Protein AF-A0A915LKT4-F1 (afdb_monomer)

Secondary structure (DSSP, 8-state):
--------S-------S---TTTTTTT--TTTTT------S-GGGHHHHHHTTSS---SEEE----BTTBSTT-HHHHHHTTGGG--TTPEEES-EEEEEEEEE--HHHHHHHHHHGGGT-TT--EE---S------------SSSPPPP-B-SSEEEEEEEEEEEEEETTEEEE--GGGPPTT--S-PPEEEEEEEEEE-SS-B-EEEEEEEEE-SSEEEEEEEEEEEETTEEEEPPPBSGGGSS--EE--

pLDDT: mean 73.51, std 22.62, range [22.11, 95.62]

Solvent-accessible surface area (backbone atoms only — not comparable to full-atom values): 15348 Å² total; per-residue (Å²): 135,93,77,90,75,93,75,83,81,84,86,82,87,81,86,61,71,83,85,55,87,65,57,72,80,64,73,70,68,84,84,56,81,84,77,67,86,86,74,91,66,62,62,53,53,46,56,59,37,44,75,71,62,77,44,74,71,46,64,61,50,76,61,68,44,67,38,36,43,32,58,77,54,46,35,66,66,49,52,58,38,40,55,87,44,52,47,98,79,39,43,50,30,54,62,48,71,49,56,42,63,32,73,38,61,47,72,67,59,51,49,55,49,52,62,48,32,85,72,74,53,66,45,41,76,41,72,46,82,86,73,89,76,86,76,77,83,69,88,59,91,60,67,101,67,80,42,67,41,85,54,40,94,47,51,43,39,34,31,29,41,20,16,23,36,34,33,37,55,90,89,42,68,48,29,62,36,85,95,62,46,41,85,91,63,80,90,59,48,45,21,31,48,60,46,97,59,76,45,79,32,88,56,86,33,57,37,33,48,43,61,43,83,47,70,66,96,55,35,36,28,55,32,37,35,41,35,34,64,56,98,91,39,84,44,72,53,73,76,35,20,64,95,26,76,59,34,62,47,69,75,119

Organism: Meloidogyne javanica (NCBI:txid6303)

Sequence (252 aa):
MFIHRHLGPFLFFVYFVLWLSDLRESGYTGGWKNSVSIIQSDMRSLTLFLESKEIENPDIIISELLGSFGDNELCPECLDGVNNILKENTICIPSSYRNFLTPIQSLRLYQNIRDLKNNNNCNRVHEMQLGFILIDPVASQSKLADTSIDSNPFPLLMGFAAHFEVVLYKNIILSTHPERHTENLFSWFPGLFPLRKLFYCPNECNIVFNIKRKFDKEKVWYEWFIEYEENGELIKSELQNENGESQSMNLS

Nearest PDB structures (foldseek):
  3ua4-assembly1_B  TM=8.683E-01  e=5.646E-17  Caenorhabditis elegans
  3ua3-assembly1_B  TM=8.550E-01  e=3.234E-17  Caenorhabditis elegans
  8g1u-assembly1_I  TM=8.031E-01  e=3.551E-16  Homo sapiens
  7uyf-assembly1_A  TM=7.901E-01  e=4.437E-16  Homo sapiens
  7m05-assembly1_A  TM=7.849E-01  e=1.889E-15  Homo sapiens

Foldseek 3Di:
DDDDDDDDDDDDDDDDPPPDPPPVVPVCPDPCVPVDDRDPDQLLCCVVCVVVVVDAQAQEDEDDQQALQGCQRPPVVSVVSCPVSHDPNRHYFQPDKAKFKFWFDDPVVLVVLVVCCVVPANQDWDFDPDDDGDGDGPDDDDHPDFFFDFWDPDQKTFWIWMWMKTRGDDPDIATPDPVDHDPPPPSHGTITGTDPDIDGDRDTWRKTKGKDWDDDPFWIDIKIWIWIDDPNDTDIDDIGCVVVPNHIGTPD

InterPro domains:
  IPR025799 Protein arginine N-methyltransferase [PTHR10738] (30-121)
  IPR029063 S-adenosyl-L-methionine-dependent methyltransferase superfamily [G3DSA:3.40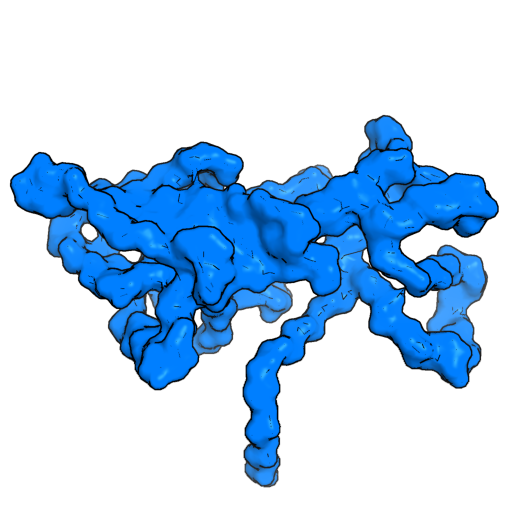.50.150] (17-95)
  IPR029063 S-adenosyl-L-methionine-dependent methyltransferase superfamily [SSF53335] (31-233)
  IPR035075 PRMT5 arginine-N-methyltransferase [PF05185] (29-93)
  IPR035248 PRMT5, oligomerisation domain [PF17286] (155-249)

Radius of gyration: 21.18 Å; Cα contacts (8 Å, |Δi|>4): 407; chains: 1; bounding box: 58×48×51 Å

Structure (mmCIF, N/CA/C/O backbone):
data_AF-A0A915LKT4-F1
#
_entry.id   AF-A0A915LKT4-F1
#
loop_
_atom_site.group_PDB
_atom_site.id
_atom_site.type_symbol
_atom_site.label_atom_id
_atom_site.label_alt_id
_atom_site.label_comp_id
_atom_site.label_asym_id
_atom_site.label_entity_id
_atom_site.label_seq_id
_atom_site.pdbx_PDB_ins_code
_atom_site.Cartn_x
_atom_site.Cartn_y
_atom_site.Cartn_z
_atom_site.occupancy
_atom_site.B_iso_or_equiv
_atom_site.auth_seq_id
_atom_site.auth_comp_id
_atom_site.auth_asym_id
_atom_site.auth_atom_id
_atom_site.pdbx_PDB_model_num
ATOM 1 N N . MET A 1 1 ? 10.916 -35.135 12.784 1.00 27.08 1 MET A N 1
ATOM 2 C CA . MET A 1 1 ? 12.197 -34.617 13.307 1.00 27.08 1 MET A CA 1
ATOM 3 C C . MET A 1 1 ? 12.011 -33.127 13.525 1.00 27.08 1 MET A C 1
ATOM 5 O O . MET A 1 1 ? 11.882 -32.394 12.557 1.00 27.08 1 MET A O 1
ATOM 9 N N . PHE A 1 2 ? 11.833 -32.720 14.782 1.00 22.11 2 PHE A N 1
ATOM 10 C CA . PHE A 1 2 ? 11.670 -31.318 15.164 1.00 22.11 2 PHE A CA 1
ATOM 11 C C . PHE A 1 2 ? 13.005 -30.594 14.986 1.00 22.11 2 PHE A C 1
ATOM 13 O O . PHE A 1 2 ? 14.010 -31.033 15.539 1.00 22.11 2 PHE A O 1
ATOM 20 N N . ILE A 1 3 ? 13.008 -29.483 14.253 1.00 24.03 3 ILE A N 1
ATOM 21 C CA . ILE A 1 3 ? 14.069 -28.480 14.337 1.00 24.03 3 ILE A CA 1
ATOM 22 C C . ILE A 1 3 ? 13.388 -27.151 14.645 1.00 24.03 3 ILE A C 1
ATOM 24 O O . ILE A 1 3 ? 12.799 -26.510 13.781 1.00 24.03 3 ILE A O 1
ATOM 28 N N . HIS A 1 4 ? 13.465 -26.772 15.919 1.00 23.84 4 HIS A N 1
ATOM 29 C CA . HIS A 1 4 ? 13.322 -25.397 16.371 1.00 23.84 4 HIS A CA 1
ATOM 30 C C . HIS A 1 4 ? 14.442 -24.563 15.733 1.00 23.84 4 HIS A C 1
ATOM 32 O O . HIS A 1 4 ? 15.620 -24.855 15.944 1.00 23.84 4 HIS A O 1
ATOM 38 N N . ARG A 1 5 ? 14.100 -23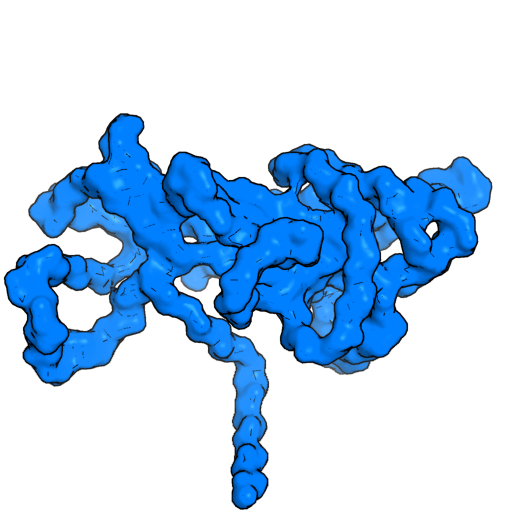.489 15.017 1.00 25.56 5 ARG A N 1
ATOM 39 C CA . ARG A 1 5 ? 14.999 -22.342 14.845 1.00 25.56 5 ARG A CA 1
ATOM 40 C C . ARG A 1 5 ? 14.249 -21.061 15.174 1.00 25.56 5 ARG A C 1
ATOM 42 O O . ARG A 1 5 ? 13.327 -20.662 14.476 1.00 25.56 5 ARG A O 1
ATOM 49 N N . HIS A 1 6 ? 14.667 -20.461 16.284 1.00 29.19 6 HIS A N 1
ATOM 50 C CA . HIS A 1 6 ? 14.439 -19.064 16.621 1.00 29.19 6 HIS A CA 1
ATOM 51 C C . HIS A 1 6 ? 14.998 -18.169 15.513 1.00 29.19 6 HIS A C 1
ATOM 53 O O . HIS A 1 6 ? 16.212 -18.148 15.335 1.00 29.19 6 HIS A O 1
ATOM 59 N N . LEU A 1 7 ? 14.144 -17.397 14.842 1.00 28.50 7 LEU A N 1
ATOM 60 C CA . LEU A 1 7 ? 14.526 -16.177 14.132 1.00 28.50 7 LEU A CA 1
ATOM 61 C C . LEU A 1 7 ? 13.383 -15.161 14.277 1.00 28.50 7 LEU A C 1
ATOM 63 O O . LEU A 1 7 ? 12.277 -15.383 13.793 1.00 28.50 7 LEU A O 1
ATOM 67 N N . GLY A 1 8 ? 13.647 -14.076 15.009 1.00 26.97 8 GLY A N 1
ATOM 68 C CA . GLY A 1 8 ? 12.927 -12.811 14.841 1.00 26.97 8 GLY A CA 1
ATOM 69 C C . GLY A 1 8 ? 13.516 -12.021 13.663 1.00 26.97 8 GLY A C 1
ATOM 70 O O . GLY A 1 8 ? 14.407 -12.516 12.977 1.00 26.97 8 GLY A O 1
ATOM 71 N N . PRO A 1 9 ? 13.076 -10.775 13.466 1.00 32.94 9 PRO A N 1
ATOM 72 C CA . PRO A 1 9 ? 11.826 -10.437 12.812 1.00 32.94 9 PRO A CA 1
ATOM 73 C C . PRO A 1 9 ? 12.070 -10.099 11.326 1.00 32.94 9 PRO A C 1
ATOM 75 O O . PRO A 1 9 ? 13.018 -9.400 10.993 1.00 32.94 9 PRO A O 1
ATOM 78 N N . PHE A 1 10 ? 11.179 -10.593 10.464 1.00 28.58 10 PHE A N 1
ATOM 79 C CA . PHE A 1 10 ? 10.902 -10.103 9.104 1.00 28.58 10 PHE A CA 1
ATOM 80 C C . PHE A 1 10 ? 12.090 -10.006 8.124 1.00 28.58 10 PHE A C 1
ATOM 82 O O . PHE A 1 10 ? 12.560 -8.921 7.799 1.00 28.58 10 PHE A O 1
ATOM 89 N N . LEU A 1 11 ? 12.493 -11.149 7.554 1.00 24.52 11 LEU A N 1
ATOM 90 C CA . LEU A 1 11 ? 12.906 -11.174 6.146 1.00 24.52 11 LEU A CA 1
ATOM 91 C C . LEU A 1 11 ? 11.646 -11.409 5.308 1.00 24.52 11 LEU A C 1
ATOM 93 O O . LEU A 1 11 ? 11.153 -12.535 5.244 1.00 24.52 11 LEU A O 1
ATOM 97 N N . PHE A 1 12 ? 11.126 -10.354 4.689 1.00 27.44 12 PHE A N 1
ATOM 98 C CA . PHE A 1 12 ? 10.241 -10.496 3.540 1.00 27.44 12 PHE A CA 1
ATOM 99 C C . PHE A 1 12 ? 11.126 -10.619 2.303 1.00 27.44 12 PHE A C 1
ATOM 101 O O . PHE A 1 12 ? 11.875 -9.708 1.964 1.00 27.44 12 PHE A O 1
ATOM 108 N N . PHE A 1 13 ? 11.108 -11.800 1.689 1.00 23.00 13 PHE A N 1
ATOM 109 C CA . PHE A 1 13 ? 11.678 -12.017 0.368 1.00 23.00 13 PHE A CA 1
ATOM 110 C C . PHE A 1 13 ? 10.581 -11.769 -0.657 1.00 23.00 13 PHE A C 1
ATOM 112 O O . PHE A 1 13 ? 9.643 -12.562 -0.733 1.00 23.00 13 PHE A O 1
ATOM 119 N N . VAL A 1 14 ? 10.743 -10.731 -1.471 1.00 26.69 14 VAL A N 1
ATOM 120 C CA . VAL A 1 14 ? 10.026 -10.576 -2.735 1.00 26.69 14 VAL A CA 1
ATOM 121 C C . VAL A 1 14 ? 11.045 -10.108 -3.789 1.00 26.69 14 VAL A C 1
ATOM 123 O O . VAL A 1 14 ? 11.712 -9.091 -3.625 1.00 26.69 14 VAL A O 1
ATOM 126 N N . TYR A 1 15 ? 11.258 -10.937 -4.816 1.00 25.14 15 TYR A N 1
ATOM 127 C CA . TYR A 1 15 ? 12.093 -10.681 -6.004 1.00 25.14 15 TYR A CA 1
ATOM 128 C C . TYR A 1 15 ? 11.134 -10.198 -7.116 1.00 25.14 15 TYR A C 1
ATOM 130 O O . TYR A 1 15 ? 10.109 -10.841 -7.308 1.00 25.14 15 TYR A O 1
ATOM 138 N N . PHE A 1 16 ? 11.348 -9.100 -7.856 1.00 28.11 16 PHE A N 1
ATOM 139 C CA . PHE A 1 16 ? 12.352 -8.927 -8.918 1.00 28.11 16 PHE A CA 1
ATOM 140 C C . PHE A 1 16 ? 12.697 -7.431 -9.146 1.00 28.11 16 PHE A C 1
ATOM 142 O O . PHE A 1 16 ? 12.188 -6.769 -10.045 1.00 28.11 16 PHE A O 1
ATOM 149 N N . VAL A 1 17 ? 13.682 -6.932 -8.408 1.00 30.08 17 VAL A N 1
ATOM 150 C CA . VAL A 1 17 ? 14.814 -6.189 -8.982 1.00 30.08 17 VAL A CA 1
ATOM 151 C C . VAL A 1 17 ? 16.008 -7.052 -8.600 1.00 30.08 17 VAL A C 1
ATOM 153 O O . VAL A 1 17 ? 16.114 -7.435 -7.438 1.00 30.08 17 VAL A O 1
ATOM 156 N N . LEU A 1 18 ? 16.841 -7.483 -9.551 1.00 31.98 18 LEU A N 1
ATOM 157 C CA . LEU A 1 18 ? 17.977 -8.364 -9.252 1.00 31.98 18 LEU A CA 1
ATOM 158 C C . LEU A 1 18 ? 19.000 -7.623 -8.373 1.00 31.98 18 LEU A C 1
ATOM 160 O O . LEU A 1 18 ? 20.007 -7.118 -8.858 1.00 31.98 18 LEU A O 1
ATOM 164 N N . TRP A 1 19 ? 18.766 -7.596 -7.063 1.00 30.05 19 TRP A N 1
ATOM 165 C CA . TRP A 1 19 ? 19.796 -7.412 -6.059 1.00 30.05 19 TRP A CA 1
ATOM 166 C C . TRP A 1 19 ? 20.433 -8.782 -5.836 1.00 30.05 19 TRP A C 1
ATOM 168 O O . TRP A 1 19 ? 20.032 -9.567 -4.982 1.00 30.05 19 TRP A O 1
ATOM 178 N N . LEU A 1 20 ? 21.376 -9.122 -6.711 1.00 35.12 20 LEU A N 1
ATOM 179 C CA . LEU A 1 20 ? 22.228 -10.295 -6.567 1.00 35.12 20 LEU A CA 1
ATOM 180 C C . LEU A 1 20 ? 23.674 -9.817 -6.597 1.00 35.12 20 LEU A C 1
ATOM 182 O O . LEU A 1 20 ? 24.283 -9.711 -7.660 1.00 35.12 20 LEU A O 1
ATOM 186 N N . SER A 1 21 ? 24.229 -9.566 -5.412 1.00 38.53 21 SER A N 1
ATOM 187 C CA . SER A 1 21 ? 25.680 -9.491 -5.206 1.00 38.53 21 SER A CA 1
ATOM 188 C C . SER A 1 21 ? 26.396 -10.775 -5.661 1.00 38.53 21 SER A C 1
ATOM 190 O O . SER A 1 21 ? 27.570 -10.726 -6.009 1.00 38.53 21 SER A O 1
ATOM 192 N N . ASP A 1 22 ? 25.673 -11.897 -5.764 1.00 36.97 22 ASP A N 1
ATOM 193 C CA . ASP A 1 22 ? 26.255 -13.234 -5.946 1.00 36.97 22 ASP A CA 1
ATOM 194 C C . ASP A 1 22 ? 26.255 -13.754 -7.401 1.00 36.97 22 ASP A C 1
ATOM 196 O O . ASP A 1 22 ? 26.824 -14.810 -7.691 1.00 36.97 22 ASP A O 1
ATOM 200 N N . LEU A 1 23 ? 25.660 -13.037 -8.366 1.00 43.16 23 LEU A N 1
ATOM 201 C CA . LEU A 1 23 ? 25.658 -13.494 -9.769 1.00 43.16 23 LEU A CA 1
ATOM 202 C C . LEU A 1 23 ? 26.941 -13.160 -10.537 1.00 43.16 23 LEU A C 1
ATOM 204 O O . LEU A 1 23 ? 27.244 -13.832 -11.524 1.00 43.16 23 LEU A O 1
ATOM 208 N N . ARG A 1 24 ? 27.725 -12.162 -10.103 1.00 45.06 24 ARG A N 1
ATOM 209 C CA . ARG A 1 24 ? 29.021 -11.879 -10.747 1.00 45.06 24 ARG A CA 1
ATOM 210 C C . ARG A 1 24 ? 30.114 -12.860 -10.331 1.00 45.06 24 ARG A C 1
ATOM 212 O O . ARG A 1 24 ? 30.964 -13.166 -11.162 1.00 45.06 24 ARG A O 1
ATOM 219 N N . GLU A 1 25 ? 30.078 -13.397 -9.110 1.00 42.84 25 GLU A N 1
ATOM 220 C CA . GLU A 1 25 ? 31.130 -14.312 -8.631 1.00 42.84 25 GLU A CA 1
ATOM 221 C C . GLU A 1 25 ? 31.034 -15.731 -9.212 1.00 42.84 25 GLU A C 1
ATOM 223 O O . GLU A 1 25 ? 32.028 -16.452 -9.236 1.00 42.84 25 GLU A O 1
ATOM 228 N N . SER A 1 26 ? 29.879 -16.136 -9.748 1.00 43.78 26 SER A N 1
ATOM 229 C CA . SER A 1 26 ? 29.675 -17.506 -10.242 1.00 43.78 26 SER A CA 1
ATOM 230 C C . SER A 1 26 ? 29.901 -17.701 -11.747 1.00 43.78 26 SER A C 1
ATOM 232 O O . SER A 1 26 ? 29.808 -18.831 -12.226 1.00 43.78 26 SER A O 1
ATOM 234 N N . GLY A 1 27 ? 30.186 -16.643 -12.522 1.00 48.62 27 GLY A N 1
ATOM 235 C CA . GLY A 1 27 ? 30.370 -16.752 -13.982 1.00 48.62 27 GLY A CA 1
ATOM 236 C C . GLY A 1 27 ? 29.166 -17.370 -14.713 1.00 48.62 27 GLY A C 1
ATOM 237 O O . GLY A 1 27 ? 29.300 -17.890 -15.825 1.00 48.62 27 GLY A O 1
ATOM 238 N N . TYR A 1 28 ? 27.989 -17.359 -14.080 1.00 46.84 28 TYR A N 1
ATOM 239 C CA . TYR A 1 28 ? 26.821 -18.109 -14.518 1.00 46.84 28 TYR A CA 1
ATOM 240 C C . TYR A 1 28 ? 26.129 -17.382 -15.679 1.00 46.84 28 TYR A C 1
ATOM 242 O O . TYR A 1 28 ? 25.235 -16.565 -15.501 1.00 46.84 28 TYR A O 1
ATOM 250 N N . THR A 1 29 ? 26.529 -17.705 -16.908 1.00 51.50 29 THR A N 1
ATOM 251 C CA . THR A 1 29 ? 25.866 -17.276 -18.159 1.00 51.50 29 THR A CA 1
ATOM 252 C C . THR A 1 29 ? 24.697 -18.195 -18.545 1.00 51.50 29 THR A C 1
ATOM 254 O O . THR A 1 29 ? 24.310 -18.274 -19.713 1.00 51.50 29 THR A O 1
ATOM 257 N N . GLY A 1 30 ? 24.146 -18.929 -17.572 1.00 50.09 30 GLY A N 1
ATOM 258 C CA . GLY A 1 30 ? 23.196 -20.023 -17.765 1.00 50.09 30 GLY A CA 1
ATOM 259 C C . GLY A 1 30 ? 21.880 -19.596 -18.418 1.00 50.09 30 GLY A C 1
ATOM 260 O O . GLY A 1 30 ? 20.892 -19.368 -17.734 1.00 50.09 30 GLY A O 1
ATOM 261 N N . GLY A 1 31 ? 21.863 -19.519 -19.752 1.00 61.97 31 GLY A N 1
ATOM 262 C CA . GLY A 1 31 ? 20.666 -19.497 -20.601 1.00 61.97 31 GLY A CA 1
ATOM 263 C C . GLY A 1 31 ? 20.335 -18.173 -21.299 1.00 61.97 31 GLY A C 1
ATOM 264 O O . GLY A 1 31 ? 19.604 -18.194 -22.284 1.00 61.97 31 GLY A O 1
ATOM 265 N N . TRP A 1 32 ? 20.890 -17.040 -20.859 1.00 74.69 32 TRP A N 1
ATOM 266 C CA . TRP A 1 32 ? 20.359 -15.710 -21.215 1.00 74.69 32 TRP A CA 1
ATOM 267 C C . TRP A 1 32 ? 21.086 -15.052 -22.402 1.00 74.69 32 TRP A C 1
ATOM 269 O O . TRP A 1 32 ? 20.723 -13.953 -22.806 1.00 74.69 32 TRP A O 1
ATOM 279 N N . LYS A 1 33 ? 22.097 -15.729 -22.976 1.00 75.00 33 LYS A N 1
ATOM 280 C CA . LYS A 1 33 ? 22.784 -15.419 -24.255 1.00 75.00 33 LYS A CA 1
ATOM 281 C C . LYS A 1 33 ? 23.025 -13.919 -24.529 1.00 75.00 33 LYS A C 1
ATOM 283 O O . LYS A 1 33 ? 22.782 -13.452 -25.638 1.00 75.00 33 LYS A O 1
ATOM 288 N N . ASN A 1 34 ? 23.500 -13.167 -23.532 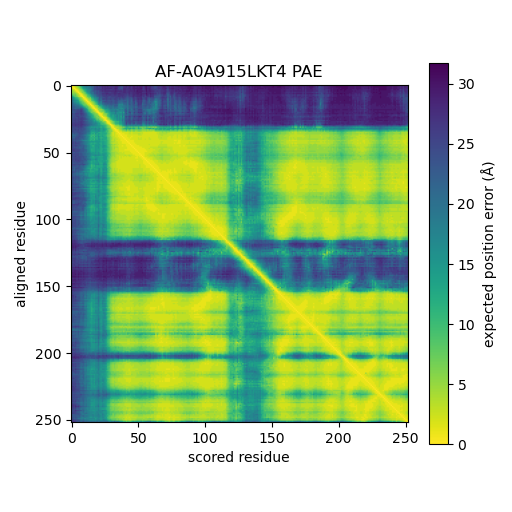1.00 76.00 34 ASN A N 1
ATOM 289 C CA . ASN A 1 34 ? 23.740 -11.713 -23.606 1.00 76.00 34 ASN A CA 1
ATOM 290 C C . ASN A 1 34 ? 22.510 -10.862 -23.989 1.00 76.00 34 ASN A C 1
ATOM 292 O O . ASN A 1 34 ? 22.657 -9.711 -24.379 1.00 76.00 34 ASN A O 1
ATOM 296 N N . SER A 1 35 ? 21.296 -11.405 -23.883 1.00 78.00 35 SER A N 1
ATOM 297 C CA . SER A 1 35 ? 20.044 -10.685 -24.154 1.00 78.00 35 SER A CA 1
ATOM 298 C C . SER A 1 35 ? 19.582 -9.824 -22.973 1.00 78.00 35 SER A C 1
ATOM 300 O O . SER A 1 35 ? 18.594 -9.109 -23.096 1.00 78.00 35 SER A O 1
ATOM 302 N N . VAL A 1 36 ? 20.277 -9.894 -21.832 1.00 84.75 36 VAL A N 1
ATOM 303 C CA . VAL A 1 36 ? 19.959 -9.142 -20.613 1.00 84.75 36 VAL A CA 1
ATOM 304 C C . VAL A 1 36 ? 21.214 -8.470 -20.074 1.00 84.75 36 VAL A C 1
ATOM 306 O O . VAL A 1 36 ? 22.237 -9.125 -19.872 1.00 84.75 36 VAL A O 1
ATOM 309 N N . SER A 1 37 ? 21.104 -7.166 -19.825 1.00 83.62 37 SER A N 1
ATOM 310 C CA . SER A 1 37 ? 22.094 -6.374 -19.097 1.00 83.62 37 SER A CA 1
ATOM 311 C C . SER A 1 37 ? 21.665 -6.246 -17.637 1.00 83.62 37 SER A C 1
ATOM 313 O O . SER A 1 37 ? 20.501 -5.964 -17.358 1.00 83.62 37 SER A O 1
ATOM 315 N N . ILE A 1 38 ? 22.594 -6.473 -16.709 1.00 86.06 38 ILE A N 1
ATOM 316 C CA . ILE A 1 38 ? 22.343 -6.359 -15.269 1.00 86.06 38 ILE A CA 1
ATOM 317 C C . ILE A 1 38 ? 22.992 -5.073 -14.770 1.00 86.06 38 ILE A C 1
ATOM 319 O O . ILE A 1 38 ? 24.214 -4.921 -14.843 1.00 86.06 38 ILE A O 1
ATOM 323 N N . ILE A 1 39 ? 22.169 -4.185 -14.216 1.00 86.50 39 ILE A N 1
ATOM 324 C CA . ILE A 1 39 ? 22.598 -2.921 -13.618 1.00 86.50 39 ILE A CA 1
ATOM 325 C C . ILE A 1 39 ? 22.404 -3.024 -12.113 1.00 86.50 39 ILE A C 1
ATOM 327 O O . ILE A 1 39 ? 21.282 -3.133 -11.627 1.00 86.50 39 ILE A O 1
ATOM 331 N N . GLN A 1 40 ? 23.511 -2.995 -11.376 1.00 89.75 40 GLN A N 1
ATOM 332 C CA . GLN A 1 40 ? 23.487 -2.962 -9.920 1.00 89.75 40 GLN A CA 1
ATOM 333 C C . GLN A 1 40 ? 23.397 -1.505 -9.463 1.00 89.75 40 GLN A C 1
ATOM 335 O O . GLN A 1 40 ? 24.413 -0.834 -9.288 1.00 89.75 40 GLN A O 1
ATOM 340 N N . SER A 1 41 ? 22.176 -1.007 -9.306 1.00 89.12 41 SER A N 1
ATOM 341 C CA . SER A 1 41 ? 21.911 0.341 -8.812 1.00 89.12 41 SER A CA 1
ATOM 342 C C . SER A 1 41 ? 20.545 0.410 -8.142 1.00 89.12 41 SER A C 1
ATOM 344 O O . SER A 1 41 ? 19.687 -0.442 -8.373 1.00 89.12 41 SER A O 1
ATOM 346 N N . ASP A 1 42 ? 20.341 1.446 -7.337 1.00 90.94 42 ASP A N 1
ATOM 347 C CA . ASP A 1 42 ? 18.997 1.876 -6.976 1.00 90.94 42 ASP A CA 1
ATOM 348 C C . ASP A 1 42 ? 18.297 2.389 -8.241 1.00 90.94 42 ASP A C 1
ATOM 350 O O . ASP A 1 42 ? 18.867 3.206 -8.970 1.00 90.94 42 ASP A O 1
ATOM 354 N N . MET A 1 43 ? 17.067 1.941 -8.514 1.00 90.38 43 MET A N 1
ATOM 355 C CA . MET A 1 43 ? 16.370 2.359 -9.733 1.00 90.38 43 MET A CA 1
ATOM 356 C C . MET A 1 43 ? 16.185 3.879 -9.820 1.00 90.38 43 MET A C 1
ATOM 358 O O . MET A 1 43 ? 16.241 4.448 -10.906 1.00 90.38 43 MET A O 1
ATOM 362 N N . ARG A 1 44 ? 16.091 4.563 -8.676 1.00 88.81 44 ARG A N 1
ATOM 363 C CA . ARG A 1 44 ? 15.980 6.026 -8.583 1.00 88.81 44 ARG A CA 1
ATOM 364 C C . ARG A 1 44 ? 17.240 6.746 -9.077 1.00 88.81 44 ARG A C 1
ATOM 366 O O . ARG A 1 44 ? 17.205 7.938 -9.358 1.00 88.81 44 ARG A O 1
ATOM 373 N N . SER A 1 45 ? 18.351 6.023 -9.215 1.00 91.56 45 SER A N 1
ATOM 374 C CA . SER A 1 45 ? 19.618 6.522 -9.756 1.00 91.56 45 SER A CA 1
ATOM 375 C C . SER A 1 45 ? 19.821 6.186 -11.239 1.00 91.56 45 SER A C 1
ATOM 377 O O . SER A 1 45 ? 20.852 6.552 -11.803 1.00 91.56 45 SER A O 1
ATOM 379 N N . LEU A 1 46 ? 18.862 5.524 -11.907 1.00 89.69 46 LEU A N 1
ATOM 380 C CA . LEU A 1 46 ? 19.010 5.099 -13.309 1.00 89.69 46 LEU A CA 1
ATOM 381 C C . LEU A 1 46 ? 19.169 6.261 -14.291 1.00 89.69 46 LEU A C 1
ATOM 383 O O . LEU A 1 46 ? 19.764 6.079 -15.350 1.00 89.69 46 LEU A O 1
ATOM 387 N N . THR A 1 47 ? 18.725 7.465 -13.925 1.00 90.44 47 THR A N 1
ATOM 388 C CA . THR A 1 47 ? 18.968 8.679 -14.718 1.00 90.44 47 THR A CA 1
ATOM 389 C C . THR A 1 47 ? 20.462 8.874 -15.020 1.00 90.44 47 THR A C 1
ATOM 391 O O . THR A 1 47 ? 20.813 9.217 -16.145 1.00 90.44 47 THR A O 1
ATOM 394 N N . LEU A 1 48 ? 21.356 8.543 -14.077 1.00 92.06 48 LEU A N 1
ATOM 395 C CA . LEU A 1 48 ? 22.809 8.659 -14.269 1.00 92.06 48 LEU A CA 1
ATOM 396 C C . LEU A 1 48 ? 23.336 7.727 -15.372 1.00 92.06 48 LEU A C 1
ATOM 398 O O . LEU A 1 48 ? 24.243 8.095 -16.114 1.00 92.06 48 LEU A O 1
ATOM 402 N N . PHE A 1 49 ? 22.746 6.536 -15.504 1.00 90.81 49 PHE A N 1
ATOM 403 C CA . PHE A 1 49 ? 23.127 5.551 -16.520 1.00 90.81 49 PHE A CA 1
ATOM 404 C C . PHE A 1 49 ? 22.619 5.943 -17.911 1.00 90.81 49 PHE A C 1
ATOM 406 O O . PHE A 1 49 ? 23.230 5.600 -18.925 1.00 90.81 49 PHE A O 1
ATOM 413 N N . LEU A 1 50 ? 21.500 6.671 -17.977 1.00 89.12 50 LEU A N 1
ATOM 414 C CA . LEU A 1 50 ? 21.009 7.244 -19.228 1.00 89.12 50 LEU A CA 1
ATOM 415 C C . LEU A 1 50 ? 21.938 8.372 -19.698 1.00 89.12 50 LEU A C 1
ATOM 417 O O . LEU A 1 50 ? 22.323 8.416 -20.865 1.00 89.12 50 LEU A O 1
ATOM 421 N N . GLU A 1 51 ? 22.356 9.248 -18.781 1.00 93.12 51 GLU A N 1
ATOM 422 C CA . GLU A 1 51 ? 23.299 10.338 -19.063 1.00 93.12 51 GLU A CA 1
ATOM 423 C C . GLU A 1 51 ? 24.679 9.821 -19.498 1.00 93.12 51 GLU A C 1
ATOM 425 O O . GLU A 1 51 ? 25.276 10.364 -20.433 1.00 93.12 51 GLU A O 1
ATOM 430 N N . SER A 1 52 ? 25.169 8.739 -18.879 1.00 94.19 52 SER A N 1
ATOM 431 C CA . SER A 1 52 ? 26.424 8.078 -19.263 1.00 94.19 52 SER A CA 1
ATOM 432 C C . SER A 1 52 ? 26.318 7.230 -20.539 1.00 94.19 52 SER A C 1
ATOM 434 O O . SER A 1 52 ? 27.340 6.746 -21.029 1.00 94.19 52 SER A O 1
ATOM 436 N N . LYS A 1 53 ? 25.116 7.106 -21.124 1.00 91.56 53 LYS A N 1
ATOM 437 C CA . LYS A 1 53 ? 24.799 6.272 -22.300 1.00 91.56 53 LYS A CA 1
ATOM 438 C C . LYS A 1 53 ? 25.037 4.774 -22.088 1.00 91.56 53 LYS A C 1
ATOM 440 O O . LYS A 1 53 ? 25.304 4.045 -23.042 1.00 91.56 53 LYS A O 1
ATOM 445 N N . GLU A 1 54 ? 24.941 4.311 -20.847 1.00 88.38 54 GLU A N 1
ATOM 446 C CA . GLU A 1 54 ? 24.963 2.887 -20.501 1.00 88.38 54 GLU A CA 1
ATOM 447 C C . GLU A 1 54 ? 23.599 2.219 -20.711 1.00 88.38 54 GLU A C 1
ATOM 449 O O . GLU A 1 54 ? 23.533 1.006 -20.921 1.00 88.38 54 GLU A O 1
ATOM 454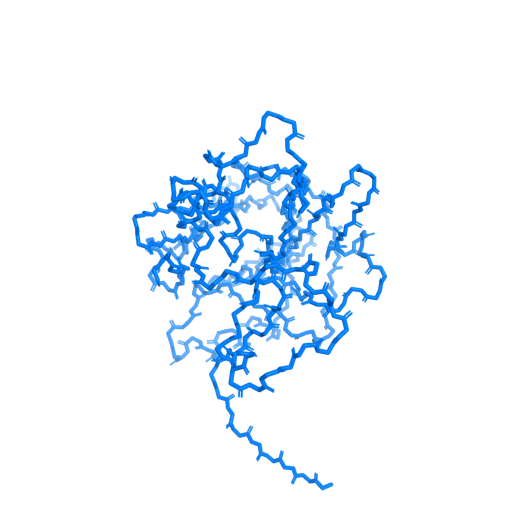 N N . ILE A 1 55 ? 22.520 3.008 -20.686 1.00 89.06 55 ILE A N 1
ATOM 455 C CA . ILE A 1 55 ? 21.163 2.576 -21.032 1.00 89.06 55 ILE A CA 1
ATOM 456 C C . ILE A 1 55 ? 20.520 3.506 -22.052 1.00 89.06 55 ILE A C 1
ATOM 458 O O . ILE A 1 55 ? 20.933 4.649 -22.237 1.00 89.06 55 ILE A O 1
ATOM 462 N N . GLU A 1 56 ? 19.457 3.008 -22.672 1.00 89.81 56 GLU A N 1
ATOM 463 C CA . GLU A 1 56 ? 18.533 3.794 -23.481 1.00 89.81 56 GLU A CA 1
ATOM 464 C C . GLU A 1 56 ? 17.203 3.964 -22.739 1.00 89.81 56 GLU A C 1
ATOM 466 O O . GLU A 1 56 ? 16.883 3.207 -21.817 1.00 89.81 56 GLU A O 1
ATOM 471 N N . ASN A 1 57 ? 16.402 4.947 -23.154 1.00 90.75 57 ASN A N 1
ATOM 472 C CA . ASN A 1 57 ? 15.052 5.113 -22.629 1.00 90.75 57 ASN A CA 1
ATOM 473 C C . ASN A 1 57 ? 14.216 3.834 -22.887 1.00 90.75 57 ASN A C 1
ATOM 475 O O . ASN A 1 57 ? 14.147 3.376 -24.037 1.00 90.75 57 ASN A O 1
ATOM 479 N N . PRO A 1 58 ? 13.541 3.273 -21.868 1.00 89.19 58 PRO A N 1
ATOM 480 C CA . PRO A 1 58 ? 12.805 2.022 -21.998 1.00 89.19 58 PRO A CA 1
ATOM 481 C C . PRO A 1 58 ? 11.485 2.203 -22.755 1.00 89.19 58 PRO A C 1
ATOM 483 O O . PRO A 1 58 ? 10.771 3.189 -22.575 1.00 89.19 58 PRO A O 1
ATOM 486 N N . ASP A 1 59 ? 11.112 1.206 -23.558 1.00 89.06 59 ASP A N 1
ATOM 487 C CA . ASP A 1 59 ? 9.762 1.112 -24.134 1.00 89.06 59 ASP A CA 1
ATOM 488 C C . ASP A 1 59 ? 8.754 0.519 -23.139 1.00 89.06 59 ASP A C 1
ATOM 490 O O . ASP A 1 59 ? 7.567 0.842 -23.176 1.00 89.06 59 ASP A O 1
ATOM 494 N N . ILE A 1 60 ? 9.225 -0.347 -22.237 1.00 90.12 60 ILE A N 1
ATOM 495 C CA . ILE A 1 60 ? 8.426 -0.988 -21.193 1.00 90.12 60 ILE A CA 1
ATOM 496 C C . ILE A 1 60 ? 9.239 -1.000 -19.899 1.00 90.12 60 ILE A C 1
ATOM 498 O O . ILE A 1 60 ? 10.409 -1.384 -19.916 1.00 90.12 60 ILE A O 1
ATOM 502 N N . ILE A 1 61 ? 8.609 -0.636 -18.785 1.00 88.00 61 ILE A N 1
ATOM 503 C CA . ILE A 1 61 ? 9.124 -0.895 -17.440 1.00 88.00 61 ILE A CA 1
ATOM 504 C C . ILE A 1 61 ? 8.223 -1.912 -16.747 1.00 88.00 61 ILE A C 1
ATOM 506 O O . ILE A 1 61 ? 6.996 -1.819 -16.812 1.00 88.00 61 ILE A O 1
ATOM 510 N N . ILE A 1 62 ? 8.842 -2.904 -16.112 1.00 90.88 62 ILE A N 1
ATOM 511 C CA . ILE A 1 62 ? 8.145 -3.935 -15.346 1.00 90.88 62 ILE A CA 1
ATOM 512 C C . ILE A 1 62 ? 8.694 -3.889 -13.927 1.00 90.88 62 ILE A C 1
ATOM 514 O O . ILE A 1 62 ? 9.906 -3.998 -13.737 1.00 90.88 62 ILE A O 1
ATOM 518 N N . SER A 1 63 ? 7.814 -3.725 -12.948 1.00 86.50 63 SER A N 1
ATOM 519 C CA . SER A 1 63 ? 8.153 -3.744 -11.533 1.00 86.50 63 SER A CA 1
ATOM 520 C C . SER A 1 63 ? 7.178 -4.614 -10.750 1.00 86.50 63 SER A C 1
ATOM 522 O O . SER A 1 63 ? 6.042 -4.861 -11.154 1.00 86.50 63 SER A O 1
ATOM 524 N N . GLU A 1 64 ? 7.652 -5.087 -9.609 1.00 89.69 64 GLU A N 1
ATOM 525 C CA . GLU A 1 64 ? 6.840 -5.726 -8.590 1.00 89.69 64 GLU A CA 1
ATOM 526 C C . GLU A 1 64 ? 7.392 -5.203 -7.261 1.00 89.69 64 GLU A C 1
ATOM 528 O O . GLU A 1 64 ? 8.473 -5.591 -6.829 1.00 89.69 64 GLU A O 1
ATOM 533 N N . LEU A 1 65 ? 6.736 -4.157 -6.759 1.00 86.12 65 LEU A N 1
ATOM 534 C CA . LEU A 1 65 ? 7.127 -3.371 -5.583 1.00 86.12 65 LEU A CA 1
ATOM 535 C C . LEU A 1 65 ? 5.906 -3.156 -4.672 1.00 86.12 65 LEU A C 1
ATOM 537 O O . LEU A 1 65 ? 5.845 -2.171 -3.935 1.00 86.12 65 LEU A O 1
ATOM 541 N N . LEU A 1 66 ? 4.861 -3.978 -4.841 1.00 86.06 66 LEU A N 1
ATOM 542 C CA . LEU A 1 66 ? 3.600 -3.799 -4.136 1.00 86.06 66 LEU A CA 1
ATOM 543 C C . LEU A 1 66 ? 3.588 -4.646 -2.870 1.00 86.06 66 LEU A C 1
ATOM 545 O O . LEU A 1 66 ? 3.812 -5.853 -2.909 1.00 86.06 66 LEU A O 1
ATOM 549 N N . GLY A 1 67 ? 3.234 -4.014 -1.756 1.00 86.06 67 GLY A N 1
ATOM 550 C CA . GLY A 1 67 ? 3.015 -4.715 -0.500 1.00 86.06 67 GLY A CA 1
ATOM 551 C C . GLY A 1 67 ? 1.565 -5.161 -0.314 1.00 86.06 67 GLY A C 1
ATOM 552 O O . GLY A 1 67 ? 0.689 -4.954 -1.154 1.00 86.06 67 GLY A O 1
ATOM 553 N N . SER A 1 68 ? 1.282 -5.716 0.862 1.00 85.31 68 SER A N 1
ATOM 554 C CA . SER A 1 68 ? -0.049 -6.185 1.281 1.00 85.31 68 SER A CA 1
ATOM 555 C C . SER A 1 68 ? -1.174 -5.127 1.236 1.00 85.31 68 SER A C 1
ATOM 557 O O . SER A 1 68 ? -2.355 -5.467 1.153 1.00 85.31 68 SER A O 1
ATOM 559 N N . PHE A 1 69 ? -0.827 -3.840 1.256 1.00 89.38 69 PHE A N 1
ATOM 560 C CA . PHE A 1 69 ? -1.716 -2.689 1.070 1.00 89.38 69 PHE A CA 1
ATOM 561 C C . PHE A 1 69 ? -1.363 -1.882 -0.194 1.00 89.38 69 PHE A C 1
ATOM 563 O O . PHE A 1 69 ? -1.657 -0.697 -0.270 1.00 89.38 69 PHE A O 1
ATOM 570 N N . GLY A 1 70 ? -0.721 -2.501 -1.186 1.00 86.12 70 GLY A N 1
ATOM 571 C CA . GLY A 1 70 ? -0.328 -1.868 -2.442 1.00 86.12 70 GLY A CA 1
ATOM 572 C C . GLY A 1 70 ? 0.934 -1.018 -2.301 1.00 86.12 70 GLY A C 1
ATOM 573 O O . GLY A 1 70 ? 2.020 -1.444 -2.664 1.00 86.12 70 GLY A O 1
ATOM 574 N N . ASP A 1 71 ? 0.825 0.189 -1.762 1.00 81.31 71 ASP A N 1
ATOM 575 C CA . ASP A 1 71 ? 1.896 1.199 -1.726 1.00 81.31 71 ASP A CA 1
ATOM 576 C C . ASP A 1 71 ? 2.722 1.215 -0.429 1.00 81.31 71 ASP A C 1
ATOM 578 O O . ASP A 1 71 ? 3.571 2.090 -0.232 1.00 81.31 71 ASP A O 1
ATOM 582 N N . ASN A 1 72 ? 2.500 0.244 0.461 1.00 85.25 72 ASN A N 1
ATOM 583 C CA . ASN A 1 72 ? 3.236 0.083 1.719 1.00 85.25 72 ASN A CA 1
ATOM 584 C C . ASN A 1 72 ? 4.657 -0.501 1.559 1.00 85.25 72 ASN A C 1
ATOM 586 O O . ASN A 1 72 ? 5.291 -0.814 2.563 1.00 85.25 72 ASN A O 1
ATOM 590 N N . GLU A 1 73 ? 5.142 -0.638 0.324 1.00 87.38 73 GLU A N 1
ATOM 591 C CA . GLU A 1 73 ? 6.527 -0.990 -0.030 1.00 87.38 73 GLU A CA 1
ATOM 592 C C . GLU A 1 73 ? 7.182 0.073 -0.932 1.00 87.38 73 GLU A C 1
ATOM 594 O O . GLU A 1 73 ? 8.138 -0.194 -1.650 1.00 87.38 73 GLU A O 1
ATOM 599 N N . LEU A 1 74 ? 6.686 1.317 -0.872 1.00 86.62 74 LEU A N 1
ATOM 600 C CA . LEU A 1 74 ? 7.288 2.484 -1.537 1.00 86.62 74 LEU A CA 1
ATOM 601 C C . LEU A 1 74 ? 7.286 2.435 -3.077 1.00 86.62 74 LEU A C 1
ATOM 603 O O . LEU A 1 74 ? 8.059 3.140 -3.726 1.00 86.62 74 LEU A O 1
ATOM 607 N N . CYS A 1 75 ? 6.382 1.649 -3.678 1.00 86.00 75 CYS A N 1
ATOM 608 C CA . CYS A 1 75 ? 6.191 1.602 -5.131 1.00 86.00 75 CYS A CA 1
ATOM 609 C C . CYS A 1 75 ? 6.101 2.999 -5.790 1.00 86.00 75 CYS A C 1
ATOM 611 O O . CYS A 1 75 ? 6.829 3.213 -6.764 1.00 86.00 75 CYS A O 1
ATOM 613 N N . PRO A 1 76 ? 5.300 3.970 -5.280 1.00 84.38 76 PRO A N 1
ATOM 614 C CA . PRO A 1 76 ? 5.294 5.332 -5.820 1.00 84.38 76 PRO A CA 1
ATOM 615 C C . PRO A 1 76 ? 6.675 5.975 -5.855 1.00 84.38 76 PRO A C 1
ATOM 617 O O . PRO A 1 76 ? 7.096 6.461 -6.894 1.00 84.38 76 PRO A O 1
ATOM 620 N N . GLU A 1 77 ? 7.400 5.953 -4.739 1.00 88.94 77 GLU A N 1
ATOM 621 C CA . GLU A 1 77 ? 8.671 6.658 -4.603 1.00 88.94 77 GLU A CA 1
ATOM 622 C C . GLU A 1 77 ? 9.775 6.033 -5.459 1.00 88.94 77 GLU A C 1
ATOM 624 O O . GLU A 1 77 ? 10.636 6.738 -5.990 1.00 88.94 77 GLU A O 1
ATOM 629 N N . CYS A 1 78 ? 9.746 4.711 -5.623 1.00 85.50 78 CYS A N 1
ATOM 630 C CA . CYS A 1 78 ? 10.641 4.002 -6.526 1.00 85.50 78 CYS A CA 1
ATOM 631 C C . CYS A 1 78 ? 10.358 4.349 -7.994 1.00 85.50 78 CYS A C 1
ATOM 633 O O . CYS A 1 78 ? 11.293 4.660 -8.736 1.00 85.50 78 CYS A O 1
ATOM 635 N N . LEU A 1 79 ? 9.086 4.334 -8.408 1.00 83.75 79 LEU A N 1
ATOM 636 C CA . LEU A 1 79 ? 8.691 4.632 -9.787 1.00 83.75 79 LEU A CA 1
ATOM 637 C C . LEU A 1 79 ? 8.836 6.120 -10.132 1.00 83.75 79 LEU A C 1
ATOM 639 O O . LEU A 1 79 ? 9.248 6.455 -11.242 1.00 83.75 79 LEU A O 1
ATOM 643 N N . ASP A 1 80 ? 8.607 7.013 -9.172 1.00 84.56 80 ASP A N 1
ATOM 644 C CA . ASP A 1 80 ? 8.826 8.445 -9.358 1.00 84.56 80 ASP A CA 1
ATOM 645 C C . ASP A 1 80 ? 10.292 8.763 -9.670 1.00 84.56 80 ASP A C 1
ATOM 647 O O . ASP A 1 80 ? 10.580 9.640 -10.488 1.00 84.56 80 ASP A O 1
ATOM 651 N N . GLY A 1 81 ? 11.226 7.997 -9.097 1.00 83.81 81 GLY A N 1
ATOM 652 C CA . GLY A 1 81 ? 12.655 8.133 -9.375 1.00 83.81 81 GLY A CA 1
ATOM 653 C C . GLY A 1 81 ? 13.067 7.763 -10.803 1.00 83.81 81 GLY A C 1
ATOM 654 O O . GLY A 1 81 ? 14.134 8.186 -11.249 1.00 83.81 81 GLY A O 1
ATOM 655 N N . VAL A 1 82 ? 12.239 7.016 -11.541 1.00 84.88 82 VAL A N 1
ATOM 656 C CA . VAL A 1 82 ? 12.509 6.644 -12.941 1.00 84.88 82 VAL A CA 1
ATOM 657 C C . VAL A 1 82 ? 11.676 7.430 -13.949 1.00 84.88 82 VAL A C 1
ATOM 659 O O . VAL A 1 82 ? 11.889 7.274 -15.147 1.00 84.88 82 VAL A O 1
ATOM 662 N N . ASN A 1 83 ? 10.786 8.330 -13.518 1.00 85.38 83 ASN A N 1
ATOM 663 C CA . ASN A 1 83 ? 9.939 9.104 -14.435 1.00 85.38 83 ASN A CA 1
ATOM 664 C C . ASN A 1 83 ? 10.747 9.880 -15.491 1.00 85.38 83 ASN A C 1
ATOM 666 O O . ASN A 1 83 ? 10.340 9.956 -16.648 1.00 85.38 83 ASN A O 1
ATOM 670 N N . ASN A 1 84 ? 11.925 10.397 -15.125 1.00 88.62 84 ASN A N 1
ATOM 671 C CA . ASN A 1 84 ? 12.775 11.189 -16.024 1.00 88.62 84 ASN A CA 1
ATOM 672 C C . ASN A 1 84 ? 13.409 10.380 -17.165 1.00 88.62 84 ASN A C 1
ATOM 674 O O . ASN A 1 84 ? 13.875 10.970 -18.139 1.00 88.62 84 ASN A O 1
ATOM 678 N N . ILE A 1 85 ? 13.455 9.048 -17.055 1.00 87.62 85 ILE A N 1
ATOM 679 C CA . ILE A 1 85 ? 14.016 8.190 -18.104 1.00 87.62 85 ILE A CA 1
ATOM 680 C C . ILE A 1 85 ? 12.944 7.653 -19.057 1.00 87.62 85 ILE A C 1
ATOM 682 O O . ILE A 1 85 ? 13.293 7.025 -20.054 1.00 87.62 85 ILE A O 1
ATOM 686 N N . LEU A 1 86 ? 11.655 7.886 -18.797 1.00 85.62 86 LEU A N 1
ATOM 687 C CA . LEU A 1 86 ? 10.564 7.336 -19.604 1.00 85.62 86 LEU A CA 1
ATOM 688 C C . LEU A 1 86 ? 10.321 8.167 -20.873 1.00 85.62 86 LEU A C 1
ATOM 690 O O . LEU A 1 86 ? 10.478 9.386 -20.892 1.00 85.62 86 LEU A O 1
ATOM 694 N N . LYS A 1 87 ? 9.909 7.490 -21.947 1.00 89.38 87 LYS A N 1
ATOM 695 C CA . LYS A 1 87 ? 9.343 8.110 -23.152 1.00 89.38 87 LYS A CA 1
ATOM 696 C C . LYS A 1 87 ? 7.862 8.401 -22.907 1.00 89.38 87 LYS A C 1
ATOM 698 O O . LYS A 1 87 ? 7.224 7.755 -22.079 1.00 89.38 87 LYS A O 1
ATOM 703 N N . GLU A 1 88 ? 7.272 9.284 -23.712 1.00 88.94 88 GLU A N 1
ATOM 704 C CA . GLU A 1 88 ? 5.823 9.558 -23.659 1.00 88.94 88 GLU A CA 1
ATOM 705 C C . GLU A 1 88 ? 4.959 8.301 -23.869 1.00 88.94 88 GLU A C 1
ATOM 707 O O . GLU A 1 88 ? 3.845 8.215 -23.360 1.00 88.94 88 GLU A O 1
ATOM 712 N N . ASN A 1 89 ? 5.464 7.320 -24.620 1.00 88.62 89 ASN A N 1
ATOM 713 C CA . ASN A 1 89 ? 4.774 6.075 -24.950 1.00 88.62 89 ASN A CA 1
ATOM 714 C C . ASN A 1 89 ? 5.271 4.856 -24.152 1.00 88.62 89 ASN A C 1
ATOM 716 O O . ASN A 1 89 ? 4.919 3.730 -24.513 1.00 88.62 89 ASN A O 1
ATOM 720 N N . THR A 1 90 ? 6.089 5.050 -23.111 1.00 87.06 90 THR A N 1
ATOM 721 C CA . THR A 1 90 ? 6.571 3.942 -22.279 1.00 87.06 90 THR A CA 1
ATOM 722 C C . THR A 1 90 ? 5.404 3.261 -21.562 1.00 87.06 90 THR A C 1
ATOM 724 O O . THR A 1 90 ? 4.556 3.911 -20.952 1.00 87.06 90 THR A O 1
ATOM 727 N N . ILE A 1 91 ? 5.356 1.931 -21.627 1.00 86.81 91 ILE A N 1
ATOM 728 C CA . ILE A 1 91 ? 4.352 1.124 -20.929 1.00 86.81 91 ILE A CA 1
ATOM 729 C C . ILE A 1 91 ? 4.876 0.761 -19.539 1.00 86.81 91 ILE A C 1
ATOM 731 O O . ILE A 1 91 ? 5.920 0.125 -19.418 1.00 86.81 91 ILE A O 1
ATOM 735 N N . CYS A 1 92 ? 4.114 1.088 -18.500 1.00 86.88 92 CYS A N 1
ATOM 736 C CA . CYS A 1 92 ? 4.393 0.651 -17.134 1.00 86.88 92 CYS A CA 1
ATOM 737 C C . CYS A 1 92 ? 3.550 -0.578 -16.784 1.00 86.88 92 CYS A C 1
ATOM 739 O O . CYS A 1 92 ? 2.335 -0.582 -16.999 1.00 86.88 92 CYS A O 1
ATOM 741 N N . ILE A 1 93 ? 4.194 -1.613 -16.245 1.00 87.81 93 ILE A N 1
ATOM 742 C CA . ILE A 1 93 ? 3.553 -2.801 -15.678 1.00 87.81 93 ILE A CA 1
ATOM 743 C C . ILE A 1 93 ? 4.055 -2.939 -14.230 1.00 87.81 93 ILE A C 1
ATOM 745 O O . ILE A 1 93 ? 5.239 -3.203 -14.046 1.00 87.81 93 ILE A O 1
ATOM 749 N N . PRO A 1 94 ? 3.199 -2.785 -13.209 1.00 91.06 94 PRO A N 1
ATOM 750 C CA . PRO A 1 94 ? 1.771 -2.517 -13.311 1.00 91.06 94 PRO A CA 1
ATOM 751 C C . PRO A 1 94 ? 1.441 -1.117 -13.839 1.00 91.06 94 PRO A C 1
ATOM 753 O O . PRO A 1 94 ? 2.173 -0.159 -13.607 1.00 91.06 94 PRO A O 1
ATOM 756 N N . SER A 1 95 ? 0.302 -0.990 -14.523 1.00 86.62 95 SER A N 1
ATOM 757 C CA . SER A 1 95 ? -0.168 0.293 -15.056 1.00 86.62 95 SER A CA 1
ATOM 758 C C . SER A 1 95 ? -0.890 1.142 -14.012 1.00 86.62 95 SER A C 1
ATOM 760 O O . SER A 1 95 ? -0.932 2.363 -14.120 1.00 86.62 95 SER A O 1
ATOM 762 N N . SER A 1 96 ? -1.513 0.502 -13.021 1.00 88.88 96 SER A N 1
ATOM 763 C CA . SER A 1 96 ? -2.166 1.176 -11.897 1.00 88.88 96 SER A CA 1
ATOM 764 C C . SER A 1 96 ? -2.496 0.178 -10.799 1.00 88.88 96 SER A C 1
ATOM 766 O O . SER A 1 96 ? -2.743 -0.990 -11.092 1.00 88.88 96 SER A O 1
ATOM 768 N N . TYR A 1 97 ? -2.629 0.643 -9.565 1.00 87.81 97 TYR A N 1
ATOM 769 C CA . TYR A 1 97 ? -3.182 -0.144 -8.470 1.00 87.81 97 TYR A CA 1
ATOM 770 C C . TYR A 1 97 ? -4.145 0.699 -7.630 1.00 87.81 97 TYR A C 1
ATOM 772 O O . TYR A 1 97 ? -4.246 1.919 -7.790 1.00 87.81 97 TYR A O 1
ATOM 780 N N . ARG A 1 98 ? -4.904 0.030 -6.768 1.00 86.94 98 ARG A N 1
ATOM 781 C CA . ARG A 1 98 ? -5.878 0.628 -5.865 1.00 86.94 98 ARG A CA 1
ATOM 782 C C . ARG A 1 98 ? -5.914 -0.148 -4.562 1.00 86.94 98 ARG A C 1
ATOM 784 O O . ARG A 1 98 ? -5.970 -1.373 -4.584 1.00 86.94 98 ARG A O 1
ATOM 791 N N . ASN A 1 99 ? -5.973 0.574 -3.453 1.00 86.06 99 ASN A N 1
ATOM 792 C CA . ASN A 1 99 ? -6.016 -0.023 -2.126 1.00 86.06 99 ASN A CA 1
ATOM 793 C C . ASN A 1 99 ? -7.459 -0.087 -1.615 1.00 86.06 99 ASN A C 1
ATOM 795 O O . ASN A 1 99 ? -8.301 0.734 -1.989 1.00 86.06 99 ASN A O 1
ATOM 799 N N . PHE A 1 100 ? -7.731 -1.061 -0.752 1.00 86.38 100 PHE A N 1
ATOM 800 C CA . PHE A 1 100 ? -9.041 -1.315 -0.163 1.00 86.38 100 PHE A CA 1
ATOM 801 C C . PHE A 1 100 ? -8.900 -1.581 1.329 1.00 86.38 100 PHE A C 1
ATOM 803 O O . PHE A 1 100 ? -7.923 -2.184 1.774 1.00 86.38 100 PHE A O 1
ATOM 810 N N . LEU A 1 101 ? -9.901 -1.147 2.089 1.00 85.62 101 LEU A N 1
ATOM 811 C CA . LEU A 1 101 ? -9.988 -1.353 3.526 1.00 85.62 101 LEU A CA 1
ATOM 812 C C . LEU A 1 101 ? -11.348 -1.951 3.863 1.00 85.62 101 LEU A C 1
ATOM 814 O O . LEU A 1 101 ? -12.369 -1.509 3.341 1.00 85.62 101 LEU A O 1
ATOM 818 N N . THR A 1 102 ? -11.361 -2.937 4.752 1.00 85.69 102 THR A N 1
ATOM 819 C CA . THR A 1 102 ? -12.588 -3.599 5.205 1.00 85.69 102 THR A CA 1
ATOM 820 C C . THR A 1 102 ? -12.582 -3.669 6.728 1.00 85.69 102 THR A C 1
ATOM 822 O O . THR A 1 102 ? -11.579 -4.113 7.292 1.00 85.69 102 THR A O 1
ATOM 825 N N . PRO A 1 103 ? -13.648 -3.230 7.425 1.00 86.56 103 PRO A N 1
ATOM 826 C CA . PRO A 1 103 ? -13.722 -3.366 8.876 1.00 86.56 103 PRO A CA 1
ATOM 827 C C . PRO A 1 103 ? -13.616 -4.841 9.270 1.00 86.56 103 PRO A C 1
ATOM 829 O O . PRO A 1 103 ? -14.140 -5.712 8.580 1.00 86.56 103 PRO A O 1
ATOM 832 N N . ILE A 1 104 ? -12.938 -5.136 10.380 1.00 86.88 104 ILE A N 1
ATOM 833 C CA . ILE A 1 104 ? -12.837 -6.503 10.896 1.00 86.88 104 ILE A CA 1
ATOM 834 C C . ILE A 1 104 ? -13.110 -6.590 12.397 1.00 86.88 104 ILE A C 1
ATOM 836 O O . ILE A 1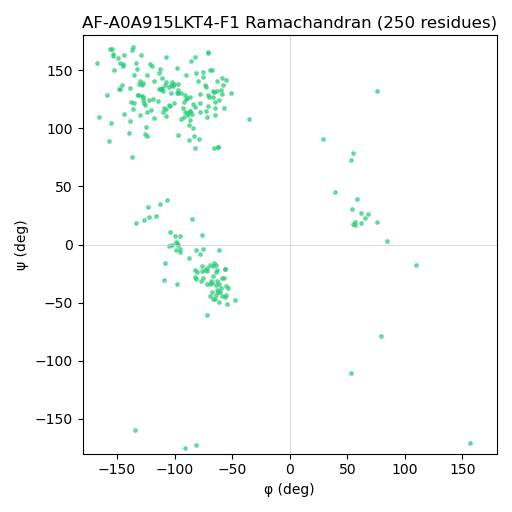 104 ? -12.796 -5.689 13.184 1.00 86.88 104 ILE A O 1
ATOM 840 N N . GLN A 1 105 ? -13.621 -7.754 12.798 1.00 87.06 105 GLN A N 1
ATOM 841 C CA . GLN A 1 105 ? -13.823 -8.153 14.184 1.00 87.06 105 GLN A CA 1
ATOM 842 C C . GLN A 1 105 ? -13.035 -9.433 14.482 1.00 87.06 105 GLN A C 1
ATOM 844 O O . GLN A 1 105 ? -13.334 -10.502 13.956 1.00 87.06 105 GLN A O 1
ATOM 849 N N . SER A 1 106 ? -12.053 -9.360 15.383 1.00 86.56 106 SER A N 1
ATOM 850 C CA . SER A 1 106 ? -11.384 -10.550 15.917 1.00 86.56 106 SER A CA 1
ATOM 851 C C . SER A 1 106 ? -10.784 -10.281 17.293 1.00 86.56 106 SER A C 1
ATOM 853 O O . SER A 1 106 ? -9.725 -9.670 17.433 1.00 86.56 106 SER A O 1
ATOM 855 N N . LEU A 1 107 ? -11.441 -10.792 18.337 1.00 86.50 107 LEU A N 1
ATOM 856 C CA . LEU A 1 107 ? -10.931 -10.697 19.709 1.00 86.50 107 LEU A CA 1
ATOM 857 C C . LEU A 1 107 ? -9.560 -11.363 19.858 1.00 86.50 107 LEU A C 1
ATOM 859 O O . LEU A 1 107 ? -8.699 -10.832 20.554 1.00 86.50 107 LEU A O 1
ATOM 863 N N . ARG A 1 108 ? -9.338 -12.490 19.171 1.00 86.31 108 ARG A N 1
ATOM 864 C CA . ARG A 1 108 ? -8.066 -13.218 19.206 1.00 86.31 108 ARG A CA 1
ATOM 865 C C . ARG A 1 108 ? -6.930 -12.402 18.595 1.00 86.31 108 ARG A C 1
ATOM 867 O O . ARG A 1 108 ? -5.870 -12.300 19.201 1.00 86.31 108 ARG A O 1
ATOM 874 N N . LEU A 1 109 ? -7.138 -11.805 17.418 1.00 85.25 109 LEU A N 1
ATOM 875 C CA . LEU A 1 109 ? -6.124 -10.939 16.807 1.00 85.25 109 LEU A CA 1
ATOM 876 C C . LEU A 1 109 ? -5.868 -9.701 17.657 1.00 85.25 109 LEU A C 1
ATOM 878 O O . LEU A 1 109 ? -4.716 -9.343 17.881 1.00 85.25 109 LEU A O 1
ATOM 882 N N . TYR A 1 110 ? -6.929 -9.077 18.168 1.00 84.75 110 TYR A N 1
ATOM 883 C CA . TYR A 1 110 ? -6.802 -7.919 19.041 1.00 84.75 110 TYR A CA 1
ATOM 884 C C . TYR A 1 110 ? -5.981 -8.238 20.299 1.00 84.75 110 TYR A C 1
ATOM 886 O O . TYR A 1 110 ? -5.091 -7.468 20.656 1.00 84.75 110 TYR A O 1
ATOM 894 N N . GLN A 1 111 ? -6.232 -9.384 20.943 1.00 84.94 111 GLN A N 1
ATOM 895 C CA . GLN A 1 111 ? -5.447 -9.871 22.081 1.00 84.94 111 GLN A CA 1
ATOM 896 C C . GLN A 1 111 ? -3.987 -10.110 21.691 1.00 84.94 111 GLN A C 1
ATOM 898 O O . GLN A 1 111 ? -3.106 -9.548 22.329 1.00 84.94 111 GLN A O 1
ATOM 903 N N . ASN A 1 112 ? -3.730 -10.823 20.591 1.00 85.00 112 ASN A N 1
ATOM 904 C CA . ASN A 1 112 ? -2.370 -11.070 20.109 1.00 85.00 112 ASN A CA 1
ATOM 905 C C . ASN A 1 112 ? -1.596 -9.759 19.867 1.00 85.00 112 ASN A C 1
ATOM 907 O O . ASN A 1 112 ? -0.454 -9.625 20.295 1.00 85.00 112 ASN A O 1
ATOM 911 N N . ILE A 1 113 ? -2.217 -8.768 19.217 1.00 82.75 113 ILE A N 1
ATOM 912 C CA . ILE A 1 113 ? -1.598 -7.458 18.950 1.00 82.75 113 ILE A CA 1
ATOM 913 C C . ILE A 1 113 ? -1.391 -6.683 20.248 1.00 82.75 113 ILE A C 1
ATOM 915 O O . ILE A 1 113 ? -0.355 -6.048 20.437 1.00 82.75 113 ILE A O 1
ATOM 919 N N . ARG A 1 114 ? -2.357 -6.731 21.169 1.00 77.81 114 ARG A N 1
ATOM 920 C CA . ARG A 1 114 ? -2.230 -6.110 22.489 1.00 77.81 114 ARG A CA 1
ATOM 921 C C . ARG A 1 114 ? -1.091 -6.729 23.294 1.00 77.81 114 ARG A C 1
ATOM 923 O O . ARG A 1 114 ? -0.351 -5.980 23.921 1.00 77.81 114 ARG A O 1
ATOM 930 N N . ASP A 1 115 ? -0.913 -8.040 23.244 1.00 76.06 115 ASP A N 1
ATOM 931 C CA . ASP A 1 115 ? 0.161 -8.729 23.959 1.00 76.06 115 ASP A CA 1
ATOM 932 C C . ASP A 1 115 ? 1.537 -8.382 23.369 1.00 76.06 115 ASP A C 1
ATOM 934 O O . ASP A 1 115 ? 2.506 -8.220 24.113 1.00 76.06 115 ASP A O 1
ATOM 938 N N . LEU A 1 116 ? 1.613 -8.114 22.058 1.00 69.81 116 LEU A N 1
ATOM 939 C CA . LEU A 1 116 ? 2.798 -7.521 21.426 1.00 69.81 116 LEU A CA 1
ATOM 940 C C . LEU A 1 116 ? 3.096 -6.088 21.932 1.00 69.81 116 LEU A C 1
ATOM 942 O O . LEU A 1 116 ? 4.252 -5.659 21.882 1.00 69.81 116 LEU A O 1
ATOM 946 N N . LYS A 1 117 ? 2.107 -5.337 22.455 1.00 58.12 117 LYS A N 1
ATOM 947 C CA . LYS A 1 117 ? 2.301 -3.968 22.996 1.00 58.12 117 LYS A CA 1
ATOM 948 C C . LYS A 1 117 ? 3.042 -3.916 24.323 1.00 58.12 117 LYS A C 1
ATOM 950 O O . LYS A 1 117 ? 3.621 -2.871 24.606 1.00 58.12 117 LYS A O 1
ATOM 955 N N . ASN A 1 118 ? 3.105 -5.005 25.095 1.00 53.72 118 ASN A N 1
ATOM 956 C CA . ASN A 1 118 ? 3.989 -5.047 26.268 1.00 53.72 118 ASN A CA 1
ATOM 957 C C . ASN A 1 118 ? 5.479 -4.879 25.874 1.00 53.72 118 ASN A C 1
ATOM 959 O O . ASN A 1 118 ? 6.318 -4.717 26.751 1.00 53.72 118 ASN A O 1
ATOM 963 N N . ASN A 1 119 ? 5.774 -4.826 24.561 1.00 48.97 119 ASN A N 1
ATOM 964 C CA . ASN A 1 119 ? 7.050 -4.475 23.936 1.00 48.97 119 ASN A CA 1
ATOM 965 C C . ASN A 1 119 ? 6.971 -3.273 22.934 1.00 48.97 119 ASN A C 1
ATOM 967 O O . ASN A 1 119 ? 7.726 -3.256 21.966 1.00 48.97 119 ASN A O 1
ATOM 971 N N . ASN A 1 120 ? 6.093 -2.268 23.130 1.00 47.94 120 ASN A N 1
ATOM 972 C CA . ASN A 1 120 ? 6.015 -0.972 22.391 1.00 47.94 120 ASN A CA 1
ATOM 973 C C . ASN A 1 120 ? 5.411 -0.910 20.949 1.00 47.94 120 ASN A C 1
ATOM 975 O O . ASN A 1 120 ? 5.606 0.091 20.266 1.00 47.94 120 ASN A O 1
ATOM 979 N N . ASN A 1 121 ? 4.616 -1.875 20.458 1.00 51.91 121 ASN A N 1
ATOM 980 C CA . ASN A 1 121 ? 4.246 -1.948 19.015 1.00 51.91 121 ASN A CA 1
ATOM 981 C C . ASN A 1 121 ? 2.768 -1.694 18.622 1.00 51.91 121 ASN A C 1
ATOM 983 O O . ASN A 1 121 ? 2.266 -2.291 17.676 1.00 51.91 121 ASN A O 1
ATOM 987 N N . CYS A 1 122 ? 2.033 -0.809 19.298 1.00 47.25 122 CYS A N 1
ATOM 988 C CA . CYS A 1 122 ? 0.592 -0.643 19.040 1.00 47.25 122 CYS A CA 1
ATOM 989 C C . CYS A 1 122 ? 0.207 -0.055 17.670 1.00 47.25 122 CYS A C 1
ATOM 991 O O . CYS A 1 122 ? -0.876 -0.354 17.170 1.00 47.25 122 CYS A O 1
ATOM 993 N N . ASN A 1 123 ? 1.019 0.837 17.102 1.00 47.84 123 ASN A N 1
ATOM 994 C CA . ASN A 1 123 ? 0.635 1.574 15.893 1.00 47.84 123 ASN A CA 1
ATOM 995 C C . ASN A 1 123 ? 1.389 1.072 14.658 1.00 47.84 123 ASN A C 1
ATOM 997 O O . ASN A 1 123 ? 1.809 1.869 13.826 1.00 47.84 123 ASN A O 1
ATOM 1001 N N . ARG A 1 124 ? 1.592 -0.247 14.564 1.00 50.56 124 ARG A N 1
ATOM 1002 C CA . ARG A 1 124 ? 2.159 -0.884 13.377 1.00 50.56 124 ARG A CA 1
ATOM 1003 C C . ARG A 1 124 ? 1.051 -1.518 12.543 1.00 50.56 124 ARG A C 1
ATOM 1005 O O . ARG A 1 124 ? 0.169 -2.185 13.079 1.00 50.56 124 ARG A O 1
ATOM 1012 N N . VAL A 1 125 ? 1.128 -1.322 11.236 1.00 48.25 125 VAL A N 1
ATOM 1013 C CA . VAL A 1 125 ? 0.473 -2.159 10.240 1.00 48.25 125 VAL A CA 1
ATOM 1014 C C . VAL A 1 125 ? 1.104 -3.538 10.333 1.00 48.25 125 VAL A C 1
ATOM 1016 O O . VAL A 1 125 ? 2.326 -3.681 10.227 1.00 48.25 125 VAL A O 1
ATOM 1019 N N . HIS A 1 126 ? 0.272 -4.541 10.582 1.00 53.94 126 HIS A N 1
ATOM 1020 C CA . HIS A 1 126 ? 0.698 -5.931 10.662 1.00 53.94 126 HIS A CA 1
ATOM 1021 C C . HIS A 1 126 ? 0.270 -6.662 9.398 1.00 53.94 126 HIS A C 1
ATOM 1023 O O . HIS A 1 126 ? -0.875 -6.536 8.977 1.00 53.94 126 HIS A O 1
ATOM 1029 N N . GLU A 1 127 ? 1.152 -7.470 8.823 1.00 47.72 127 GLU A N 1
ATOM 1030 C CA . GLU A 1 127 ? 0.717 -8.468 7.850 1.00 47.72 127 GLU A CA 1
ATOM 1031 C C . GLU A 1 127 ? 0.096 -9.655 8.579 1.00 47.72 127 GLU A C 1
ATOM 1033 O O . GLU A 1 127 ? 0.667 -10.191 9.538 1.00 47.72 127 GLU A O 1
ATOM 1038 N N . MET A 1 128 ? -1.099 -10.059 8.158 1.00 45.88 128 MET A N 1
ATOM 1039 C CA . MET A 1 128 ? -1.803 -11.164 8.791 1.00 45.88 128 MET A CA 1
ATOM 1040 C C . MET A 1 128 ? -1.332 -12.501 8.218 1.00 45.88 128 MET A C 1
ATOM 1042 O O . MET A 1 128 ? -1.833 -12.938 7.192 1.00 45.88 128 MET A O 1
ATOM 1046 N N . GLN A 1 129 ? -0.451 -13.232 8.908 1.00 37.41 129 GLN A N 1
ATOM 1047 C CA . GLN A 1 129 ? -0.273 -14.655 8.588 1.00 37.41 129 GLN A CA 1
ATOM 1048 C C . GLN A 1 129 ? -1.578 -15.402 8.894 1.00 37.41 129 GLN A C 1
ATOM 1050 O O . GLN A 1 129 ? -2.005 -15.492 10.049 1.00 37.41 129 GLN A O 1
ATOM 1055 N N . LEU A 1 130 ? -2.253 -15.876 7.844 1.00 33.06 130 LEU A N 1
ATOM 1056 C CA . LEU A 1 130 ? -3.616 -16.389 7.942 1.00 33.06 130 LEU A CA 1
ATOM 1057 C C . LEU A 1 130 ? -3.692 -17.652 8.816 1.00 33.06 130 LEU A C 1
ATOM 1059 O O . LEU A 1 130 ? -3.189 -18.717 8.467 1.00 33.06 130 LEU A O 1
ATOM 1063 N N . GLY A 1 131 ? -4.430 -17.542 9.918 1.00 25.28 131 GLY A N 1
ATOM 1064 C CA . GLY A 1 131 ? -5.122 -18.648 10.567 1.00 25.28 131 GLY A CA 1
ATOM 1065 C C . GLY A 1 131 ? -6.589 -18.259 10.700 1.00 25.28 131 GLY A C 1
ATOM 1066 O O . GLY A 1 131 ? -6.922 -17.536 11.630 1.00 25.28 131 GLY A O 1
ATOM 1067 N N . PHE A 1 132 ? -7.413 -18.684 9.735 1.00 24.03 132 PHE A N 1
ATOM 1068 C CA . PHE A 1 132 ? -8.877 -18.535 9.648 1.00 24.03 132 PHE A CA 1
ATOM 1069 C C . PHE A 1 132 ? -9.463 -17.291 10.340 1.00 24.03 132 PHE A C 1
ATOM 1071 O O . PHE A 1 132 ? -9.842 -17.330 11.512 1.00 24.03 132 PHE A O 1
ATOM 1078 N N . ILE A 1 133 ? -9.589 -16.198 9.589 1.00 31.98 133 ILE A N 1
ATOM 1079 C CA . ILE A 1 133 ? -10.387 -15.033 9.981 1.00 31.98 133 ILE A CA 1
ATOM 1080 C C . ILE A 1 133 ? -11.542 -14.943 8.988 1.00 31.98 133 ILE A C 1
ATOM 1082 O O . ILE A 1 133 ? -11.316 -14.904 7.781 1.00 31.98 133 ILE A O 1
ATOM 1086 N N . LEU A 1 134 ? -12.770 -14.959 9.504 1.00 26.41 134 LEU A N 1
ATOM 1087 C CA . LEU A 1 134 ? -13.968 -14.661 8.726 1.00 26.41 134 LEU A CA 1
ATOM 1088 C C . LEU A 1 134 ? -13.978 -13.152 8.460 1.00 26.41 134 LEU A C 1
ATOM 1090 O O . LEU A 1 134 ? -14.046 -12.362 9.400 1.00 26.41 134 LEU A O 1
ATOM 1094 N N . ILE A 1 135 ? -13.850 -12.775 7.192 1.00 34.06 135 ILE A N 1
ATOM 1095 C CA . ILE A 1 135 ? -14.014 -11.404 6.709 1.00 34.06 135 ILE A CA 1
ATOM 1096 C C . ILE A 1 135 ? -15.336 -11.410 5.948 1.00 34.06 135 ILE A C 1
ATOM 1098 O O . ILE A 1 135 ? -15.419 -12.058 4.909 1.00 34.06 135 ILE A O 1
ATOM 1102 N N . ASP A 1 136 ? -16.359 -10.747 6.488 1.00 30.88 136 ASP A N 1
ATOM 1103 C CA . ASP A 1 136 ? -17.593 -10.457 5.750 1.00 30.88 136 ASP A CA 1
ATOM 1104 C C . ASP A 1 136 ? -17.412 -9.071 5.104 1.00 30.88 136 ASP A C 1
ATOM 1106 O O . ASP A 1 136 ? -17.275 -8.080 5.831 1.00 30.88 136 ASP A O 1
ATOM 1110 N N . PRO A 1 137 ? -17.278 -8.976 3.771 1.00 33.84 137 PRO A N 1
ATOM 1111 C CA . PRO A 1 137 ? -16.929 -7.727 3.115 1.00 33.84 137 PRO A CA 1
ATOM 1112 C C . PRO A 1 137 ? -18.171 -6.850 2.926 1.00 33.84 137 PRO A C 1
ATOM 1114 O O . PRO A 1 137 ? -19.092 -7.197 2.194 1.00 33.84 137 PRO A O 1
ATOM 1117 N N . VAL A 1 138 ? -18.170 -5.663 3.536 1.00 33.44 138 VAL A N 1
ATOM 1118 C CA . VAL A 1 138 ? -18.938 -4.528 3.009 1.00 33.44 138 VAL A CA 1
ATOM 1119 C C . VAL A 1 138 ? -17.974 -3.722 2.149 1.00 33.44 138 VAL A C 1
ATOM 1121 O O . VAL A 1 138 ? -17.028 -3.108 2.644 1.00 33.44 138 VAL A O 1
ATOM 1124 N N . ALA A 1 139 ? -18.172 -3.806 0.836 1.00 30.70 139 ALA A N 1
ATOM 1125 C CA . ALA A 1 139 ? -17.373 -3.105 -0.151 1.00 30.70 139 ALA A CA 1
ATOM 1126 C C . ALA A 1 139 ? -17.669 -1.598 -0.116 1.00 30.70 139 ALA A C 1
ATOM 1128 O O . ALA A 1 139 ? -18.776 -1.173 -0.445 1.00 30.70 139 ALA A O 1
ATOM 1129 N N . SER A 1 140 ? -16.662 -0.770 0.174 1.00 31.72 140 SER A N 1
ATOM 1130 C CA . SER A 1 140 ? -16.677 0.628 -0.254 1.00 31.72 140 SER A CA 1
ATOM 1131 C C . SER A 1 140 ? -15.406 0.963 -1.035 1.00 31.72 140 SER A C 1
ATOM 1133 O O . SER A 1 140 ? -14.263 0.793 -0.616 1.00 31.72 140 SER A O 1
ATOM 1135 N N . GLN A 1 141 ? -15.641 1.376 -2.274 1.00 33.12 141 GLN A N 1
ATOM 1136 C CA . GLN A 1 141 ? -14.644 1.820 -3.226 1.00 33.12 141 GLN A CA 1
ATOM 1137 C C . GLN A 1 141 ? -14.377 3.320 -3.025 1.00 33.12 141 GLN A C 1
ATOM 1139 O O . GLN A 1 141 ? -15.209 4.118 -3.439 1.00 33.12 141 GLN A O 1
ATOM 1144 N N . SER A 1 142 ? -13.179 3.754 -2.614 1.00 29.41 142 SER A N 1
ATOM 1145 C CA . SER A 1 142 ? -12.702 5.110 -2.976 1.00 29.41 142 SER A CA 1
ATOM 1146 C C . SER A 1 142 ? -11.173 5.225 -3.025 1.00 29.41 142 SER A C 1
ATOM 1148 O O . SER A 1 142 ? -10.450 4.421 -2.452 1.00 29.41 142 SER A O 1
ATOM 1150 N N . LYS A 1 143 ? -10.701 6.127 -3.892 1.00 31.02 143 LYS A N 1
ATOM 1151 C CA . LYS A 1 143 ? -9.290 6.453 -4.155 1.00 31.02 143 LYS A CA 1
ATOM 1152 C C . LYS A 1 143 ? -8.687 7.137 -2.922 1.00 31.02 143 LYS A C 1
ATOM 1154 O O . LYS A 1 143 ? -9.416 7.828 -2.222 1.00 31.02 143 LYS A O 1
ATOM 1159 N N . LEU A 1 144 ? -7.379 6.978 -2.697 1.00 38.91 144 LEU A N 1
ATOM 1160 C CA . LEU A 1 144 ? -6.627 7.618 -1.607 1.00 38.91 144 LEU A CA 1
ATOM 1161 C C . LEU A 1 144 ? -6.637 9.154 -1.713 1.00 38.91 144 LEU A C 1
ATOM 1163 O O . LEU A 1 144 ? -5.720 9.765 -2.251 1.00 38.91 144 LEU A O 1
ATOM 1167 N N . ALA A 1 145 ? -7.705 9.752 -1.204 1.00 35.22 145 ALA A N 1
ATOM 1168 C CA . ALA A 1 145 ? -7.816 11.093 -0.650 1.00 35.22 145 ALA A CA 1
ATOM 1169 C C . ALA A 1 145 ? -9.160 11.100 0.096 1.00 35.22 145 ALA A C 1
ATOM 1171 O O . ALA A 1 145 ? -10.201 10.976 -0.543 1.00 35.22 145 ALA A O 1
ATOM 1172 N N . ASP A 1 146 ? -9.115 11.144 1.430 1.00 36.91 146 ASP A N 1
ATOM 1173 C CA . ASP A 1 146 ? -10.278 11.122 2.332 1.00 36.91 146 ASP A CA 1
ATOM 1174 C C . ASP A 1 146 ? -11.250 9.947 2.083 1.00 36.91 146 ASP A C 1
ATOM 1176 O O . ASP A 1 146 ? -12.345 10.090 1.544 1.00 36.91 146 ASP A O 1
ATOM 1180 N N . THR A 1 147 ? -10.837 8.736 2.468 1.00 45.12 147 THR A N 1
ATOM 1181 C CA . THR A 1 147 ? -11.722 7.562 2.450 1.00 45.12 147 THR A CA 1
ATOM 1182 C C . THR A 1 147 ? -12.649 7.611 3.666 1.00 45.12 147 THR A C 1
ATOM 1184 O O . THR A 1 147 ? -12.168 7.611 4.791 1.00 45.12 147 THR A O 1
ATOM 1187 N N . SER A 1 148 ? -13.967 7.617 3.458 1.00 46.97 148 SER A N 1
ATOM 1188 C CA . SER A 1 148 ? -14.956 7.237 4.470 1.00 46.97 148 SER A CA 1
ATOM 1189 C C . SER A 1 148 ? -15.471 5.829 4.171 1.00 46.97 148 SER A C 1
ATOM 1191 O O . SER A 1 148 ? -15.704 5.469 3.016 1.00 46.97 148 SER A O 1
ATOM 1193 N N . ILE A 1 149 ? -15.607 5.003 5.208 1.00 55.12 149 ILE A N 1
ATOM 1194 C CA . ILE A 1 149 ? -16.341 3.738 5.121 1.00 55.12 149 ILE A CA 1
ATOM 1195 C C . ILE A 1 149 ? -17.702 4.019 5.744 1.00 55.12 149 ILE A C 1
ATOM 1197 O O . ILE A 1 149 ? -17.774 4.473 6.878 1.00 55.12 149 ILE A O 1
ATOM 1201 N N . ASP A 1 150 ? -18.775 3.805 4.992 1.00 53.38 150 ASP A N 1
ATOM 1202 C CA . ASP A 1 150 ? -20.125 3.993 5.508 1.00 53.38 150 ASP A CA 1
ATOM 1203 C C . ASP A 1 150 ? -20.602 2.644 6.048 1.00 53.38 150 ASP A C 1
ATOM 1205 O O . ASP A 1 150 ? -20.724 1.675 5.301 1.00 53.38 150 ASP A O 1
ATOM 1209 N N . SER A 1 151 ? -20.859 2.607 7.356 1.00 55.50 151 SER A N 1
ATOM 1210 C CA . SER A 1 151 ? -21.319 1.471 8.169 1.00 55.50 151 SER A CA 1
ATOM 1211 C C . SER A 1 151 ? -20.285 0.387 8.523 1.00 55.50 151 SER A C 1
ATOM 1213 O O . SER A 1 151 ? -19.542 -0.139 7.696 1.00 55.50 151 SER A O 1
ATOM 1215 N N . ASN A 1 152 ? -20.264 0.028 9.808 1.00 60.41 152 ASN A N 1
ATOM 1216 C CA . ASN A 1 152 ? -19.594 -1.162 10.320 1.00 60.41 152 ASN A CA 1
ATOM 1217 C C . ASN A 1 152 ? -20.654 -2.240 10.623 1.00 60.41 152 ASN A C 1
ATOM 1219 O O . ASN A 1 152 ? -21.501 -2.005 11.488 1.00 60.41 152 ASN A O 1
ATOM 1223 N N . PRO A 1 153 ? -20.605 -3.421 9.975 1.00 60.12 153 PRO A N 1
ATOM 1224 C CA . PRO A 1 153 ? -21.591 -4.482 10.189 1.00 60.12 153 PRO A CA 1
ATOM 1225 C C . PRO A 1 153 ? -21.354 -5.267 11.491 1.00 60.12 153 PRO A C 1
ATOM 1227 O O . PRO A 1 153 ? -22.168 -6.110 11.868 1.00 60.12 153 PRO A O 1
ATOM 1230 N N . PHE A 1 154 ? -20.228 -5.039 12.176 1.00 69.75 154 PHE A N 1
ATOM 1231 C CA . PHE A 1 154 ? -19.832 -5.823 13.340 1.00 69.75 154 PHE A CA 1
ATOM 1232 C C . PHE A 1 154 ? -20.150 -5.112 14.658 1.00 69.75 154 PHE A C 1
ATOM 1234 O O . PHE A 1 154 ? -19.812 -3.937 14.814 1.00 69.75 154 PHE A O 1
ATOM 1241 N N . PRO A 1 155 ? -20.663 -5.830 15.675 1.00 73.44 155 PRO A N 1
ATOM 1242 C CA . PRO A 1 155 ? -20.904 -5.247 16.989 1.00 73.44 155 PRO A CA 1
ATOM 1243 C C . PRO A 1 155 ? -19.616 -4.799 17.684 1.00 73.44 155 PRO A C 1
ATOM 1245 O O . PRO A 1 155 ? -19.668 -4.024 18.633 1.00 73.44 155 PRO A O 1
ATOM 1248 N N . LEU A 1 156 ? -18.455 -5.288 17.246 1.00 84.38 156 LEU A N 1
ATOM 1249 C CA . LEU A 1 156 ? -17.165 -4.967 17.826 1.00 84.38 156 LEU A CA 1
ATOM 1250 C C . LEU A 1 156 ? -16.110 -4.751 16.735 1.00 84.38 156 LEU A C 1
ATOM 1252 O O . LEU A 1 156 ? -15.594 -5.699 16.148 1.00 84.38 156 LEU A O 1
ATOM 1256 N N . LEU A 1 157 ? -15.718 -3.504 16.509 1.00 87.75 157 LEU A N 1
ATOM 1257 C CA . LEU A 1 157 ? -14.665 -3.158 15.565 1.00 87.75 157 LEU A CA 1
ATOM 1258 C C . LEU A 1 157 ? -13.292 -3.221 16.241 1.00 87.75 157 LEU A C 1
ATOM 1260 O O . LEU A 1 157 ? -13.061 -2.584 17.274 1.00 87.75 157 LEU A O 1
ATOM 1264 N N . MET A 1 158 ? -12.361 -3.964 15.639 1.00 90.06 158 MET A N 1
ATOM 1265 C CA . MET A 1 158 ? -10.976 -4.047 16.121 1.00 90.06 158 MET A CA 1
ATOM 1266 C C . MET A 1 158 ? -9.956 -3.328 15.231 1.00 90.06 158 MET A C 1
ATOM 1268 O O . MET A 1 158 ? -8.818 -3.122 15.653 1.00 90.06 158 MET A O 1
ATOM 1272 N N . GLY A 1 159 ? -10.326 -3.001 13.994 1.00 90.50 159 GLY A N 1
ATOM 1273 C CA . GLY A 1 159 ? -9.405 -2.529 12.967 1.00 90.50 159 GLY A CA 1
ATOM 1274 C C . GLY A 1 159 ? -9.936 -2.772 11.564 1.00 90.50 159 GLY A C 1
ATOM 1275 O O . GLY A 1 159 ? -11.088 -3.168 11.392 1.00 90.50 159 GLY A O 1
ATOM 1276 N N . PHE A 1 160 ? -9.069 -2.551 10.582 1.00 89.62 160 PHE A N 1
ATOM 1277 C CA . PHE A 1 160 ? -9.387 -2.681 9.165 1.00 89.62 160 PHE A CA 1
ATOM 1278 C C . PHE A 1 160 ? -8.376 -3.599 8.481 1.00 89.62 160 PHE A C 1
ATOM 1280 O O . PHE A 1 160 ? -7.167 -3.384 8.594 1.00 89.62 160 PHE A O 1
ATOM 1287 N N . ALA A 1 161 ? -8.868 -4.624 7.788 1.00 89.94 161 ALA A N 1
ATOM 1288 C CA . ALA A 1 161 ? -8.060 -5.425 6.883 1.00 89.94 161 ALA A CA 1
ATOM 1289 C C . ALA A 1 161 ? -7.777 -4.622 5.613 1.00 89.94 161 ALA A C 1
ATOM 1291 O O . ALA A 1 161 ? -8.654 -3.937 5.089 1.00 89.94 161 ALA A O 1
ATOM 1292 N N . ALA A 1 162 ? -6.539 -4.699 5.151 1.00 88.44 162 ALA A N 1
ATOM 1293 C CA . ALA A 1 162 ? -6.010 -3.964 4.024 1.00 88.44 162 ALA A CA 1
ATOM 1294 C C . ALA A 1 162 ? -5.742 -4.915 2.860 1.00 88.44 162 ALA A C 1
ATOM 1296 O O . ALA A 1 162 ? -5.120 -5.964 3.030 1.00 88.44 162 ALA A O 1
ATOM 1297 N N . HIS A 1 163 ? -6.213 -4.519 1.686 1.00 88.88 163 HIS A N 1
ATOM 1298 C CA . HIS A 1 163 ? -6.093 -5.261 0.440 1.00 88.88 163 HIS A CA 1
ATOM 1299 C C . HIS A 1 163 ? -5.691 -4.307 -0.685 1.00 88.88 163 HIS A C 1
ATOM 1301 O O . HIS A 1 163 ? -5.762 -3.083 -0.538 1.00 88.88 163 HIS A O 1
ATOM 1307 N N . PHE A 1 164 ? -5.338 -4.858 -1.839 1.00 88.38 164 PHE A N 1
ATOM 1308 C CA . PHE A 1 164 ? -5.109 -4.080 -3.044 1.00 88.38 164 PHE A CA 1
ATOM 1309 C C . PHE A 1 164 ? -5.573 -4.826 -4.292 1.00 88.38 164 PHE A C 1
ATOM 1311 O O . PHE A 1 164 ? -5.765 -6.044 -4.308 1.00 88.38 164 PHE A O 1
ATOM 1318 N N . GLU A 1 165 ? -5.730 -4.058 -5.357 1.00 91.88 165 GLU A N 1
ATOM 1319 C CA . GLU A 1 165 ? -5.896 -4.552 -6.711 1.00 91.88 165 GLU A CA 1
ATOM 1320 C C . GLU A 1 165 ? -4.938 -3.842 -7.628 1.00 91.88 165 GLU A C 1
ATOM 1322 O O . GLU A 1 165 ? -4.736 -2.636 -7.516 1.00 91.88 165 GLU A O 1
ATOM 1327 N N . VAL A 1 166 ? -4.380 -4.587 -8.565 1.00 89.81 166 VAL A N 1
ATOM 1328 C CA . VAL A 1 166 ? -3.408 -4.082 -9.512 1.00 89.81 166 VAL A CA 1
ATOM 1329 C C . VAL A 1 166 ? -3.834 -4.448 -10.922 1.00 89.81 166 VAL A C 1
ATOM 1331 O O . VAL A 1 166 ? -4.115 -5.603 -11.233 1.00 89.81 166 VAL A O 1
ATOM 1334 N N . VAL A 1 167 ? -3.878 -3.444 -11.788 1.00 91.50 167 VAL A N 1
ATOM 1335 C CA . VAL A 1 167 ? -3.989 -3.620 -13.232 1.00 91.50 167 VAL A CA 1
ATOM 1336 C C . VAL A 1 167 ? -2.567 -3.733 -13.759 1.00 91.50 167 VAL A C 1
ATOM 1338 O O . VAL A 1 167 ? -1.809 -2.764 -13.718 1.00 91.50 167 VAL A O 1
ATOM 1341 N N . LEU A 1 168 ? -2.195 -4.921 -14.233 1.00 91.12 168 LEU A N 1
ATOM 1342 C CA . LEU A 1 168 ? -0.873 -5.153 -14.808 1.00 91.12 168 LEU A CA 1
ATOM 1343 C C . LEU A 1 168 ? -0.774 -4.460 -16.166 1.00 91.12 168 LEU A C 1
ATOM 1345 O O . LEU A 1 168 ? 0.043 -3.566 -16.358 1.00 91.12 168 LEU A O 1
ATOM 1349 N N . TYR A 1 169 ? -1.641 -4.857 -17.096 1.00 90.69 169 TYR A N 1
ATOM 1350 C CA . TYR A 1 169 ? -1.740 -4.263 -18.422 1.00 90.69 169 TYR A CA 1
ATOM 1351 C C . TYR A 1 169 ? -3.117 -4.551 -19.021 1.00 90.69 169 TYR A C 1
ATOM 1353 O O . TYR A 1 169 ? -3.548 -5.707 -19.086 1.00 90.69 169 TYR A O 1
ATOM 1361 N N . LYS A 1 170 ? -3.804 -3.505 -19.496 1.00 93.50 170 LYS A N 1
ATOM 1362 C CA . LYS A 1 170 ? -5.159 -3.590 -20.069 1.00 93.50 170 LYS A CA 1
ATOM 1363 C C . LYS A 1 170 ? -6.142 -4.284 -19.115 1.00 93.50 170 LYS A C 1
ATOM 1365 O O . LYS A 1 170 ? -6.509 -3.715 -18.098 1.00 93.50 170 LYS A O 1
ATOM 1370 N N . ASN A 1 171 ? -6.594 -5.488 -19.456 1.00 94.94 171 ASN A N 1
ATOM 1371 C CA . ASN A 1 171 ? -7.591 -6.260 -18.718 1.00 94.94 171 ASN A CA 1
ATOM 1372 C C . ASN A 1 171 ? -6.979 -7.343 -17.813 1.00 94.94 171 ASN A C 1
ATOM 1374 O O . ASN A 1 171 ? -7.718 -8.163 -17.274 1.00 94.94 171 ASN A O 1
ATOM 1378 N N . ILE A 1 172 ? -5.652 -7.378 -17.666 1.00 95.62 172 ILE A N 1
ATOM 1379 C CA . ILE A 1 172 ? -4.966 -8.305 -16.763 1.00 95.62 172 ILE A CA 1
ATOM 1380 C C . ILE A 1 172 ? -4.909 -7.665 -15.376 1.00 95.62 172 ILE A C 1
ATOM 1382 O O . ILE A 1 172 ? -4.261 -6.631 -15.200 1.00 95.62 172 ILE A O 1
ATOM 1386 N N . ILE A 1 173 ? -5.590 -8.278 -14.409 1.00 94.06 173 ILE A N 1
ATOM 1387 C CA . ILE A 1 173 ? -5.749 -7.765 -13.046 1.00 94.06 173 ILE A CA 1
ATOM 1388 C C . ILE A 1 173 ? -5.332 -8.849 -12.051 1.00 94.06 173 ILE A C 1
ATOM 1390 O O . ILE A 1 173 ? -5.684 -10.013 -12.238 1.00 94.06 173 ILE A O 1
ATOM 1394 N N . LEU A 1 174 ? -4.623 -8.453 -10.994 1.00 93.88 174 LEU A N 1
ATOM 1395 C CA . LEU A 1 174 ? -4.461 -9.247 -9.777 1.00 93.88 174 LEU A CA 1
ATOM 1396 C C . LEU A 1 174 ? -5.158 -8.532 -8.617 1.00 93.88 174 LEU A C 1
ATOM 1398 O O . LEU A 1 174 ? -5.215 -7.302 -8.576 1.00 93.88 174 LEU A O 1
ATOM 1402 N N . SER A 1 175 ? -5.700 -9.296 -7.679 1.00 92.56 175 SER A N 1
ATOM 1403 C CA . SER A 1 175 ? -6.465 -8.764 -6.553 1.00 92.56 175 SER A CA 1
ATOM 1404 C C . SER A 1 175 ? -6.285 -9.632 -5.319 1.00 92.56 175 SER A C 1
ATOM 1406 O O . SER A 1 175 ? -6.401 -10.858 -5.395 1.00 92.56 175 SER A O 1
ATOM 1408 N N . THR A 1 176 ? -6.039 -8.978 -4.184 1.00 87.94 176 THR A N 1
ATOM 1409 C CA . THR A 1 176 ? -6.079 -9.582 -2.845 1.00 87.94 176 THR A CA 1
ATOM 1410 C C . THR A 1 176 ? -7.401 -9.290 -2.129 1.00 87.94 176 THR A C 1
ATOM 1412 O O . THR A 1 176 ? -7.586 -9.697 -0.980 1.00 87.94 176 THR A O 1
ATOM 1415 N N . HIS A 1 177 ? -8.336 -8.592 -2.787 1.00 87.38 177 HIS A N 1
ATOM 1416 C CA . HIS A 1 177 ? -9.650 -8.273 -2.233 1.00 87.38 177 HIS A CA 1
ATOM 1417 C C . HIS A 1 177 ? -10.481 -9.557 -2.060 1.00 87.38 177 HIS A C 1
ATOM 1419 O O . HIS A 1 177 ? -10.603 -10.305 -3.029 1.00 87.38 177 HIS A O 1
ATOM 1425 N N . PRO A 1 178 ? -11.125 -9.813 -0.903 1.00 84.00 178 PRO A N 1
ATOM 1426 C CA . PRO A 1 178 ? -11.765 -11.104 -0.619 1.00 84.00 178 PRO A CA 1
ATOM 1427 C C . PRO A 1 178 ? -12.791 -11.551 -1.672 1.00 84.00 178 PRO A C 1
ATOM 1429 O O . PRO A 1 178 ? -12.771 -12.695 -2.109 1.00 84.00 178 PRO A O 1
ATOM 1432 N N . GLU A 1 179 ? -13.647 -10.636 -2.136 1.00 85.06 179 GLU A N 1
ATOM 1433 C CA . GLU A 1 179 ? -14.686 -10.939 -3.139 1.00 85.06 179 GLU A CA 1
ATOM 1434 C C . GLU A 1 179 ? -14.149 -11.177 -4.557 1.00 85.06 179 GLU A C 1
ATOM 1436 O O . GLU A 1 179 ? -14.830 -11.768 -5.393 1.00 85.06 179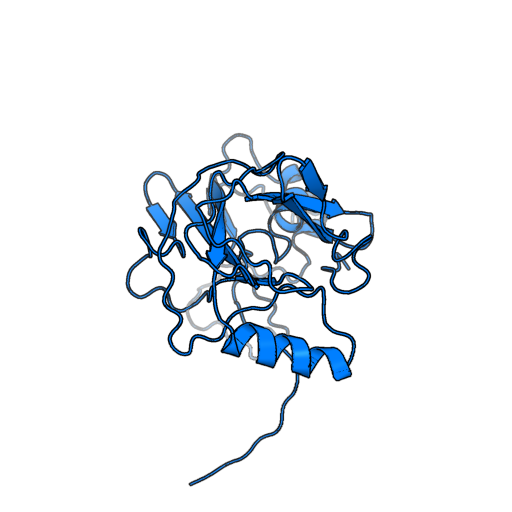 GLU A O 1
ATOM 1441 N N . ARG A 1 180 ? -12.957 -10.655 -4.863 1.00 86.88 180 ARG A N 1
ATOM 1442 C CA . ARG A 1 180 ? -12.387 -10.618 -6.220 1.00 86.88 180 ARG A CA 1
ATOM 1443 C C . ARG A 1 180 ? -10.986 -11.223 -6.258 1.00 86.88 180 ARG A C 1
ATOM 1445 O O . ARG A 1 180 ? -10.218 -10.951 -7.176 1.00 86.88 180 ARG A O 1
ATOM 1452 N N . HIS A 1 181 ? -10.675 -12.050 -5.262 1.00 89.19 181 HIS A N 1
ATOM 1453 C CA . HIS A 1 181 ? -9.352 -12.600 -5.036 1.00 89.19 181 HIS A CA 1
ATOM 1454 C C . HIS A 1 181 ? -8.900 -13.420 -6.243 1.00 89.19 181 HIS A C 1
ATOM 1456 O O . HIS A 1 181 ? -9.632 -14.270 -6.752 1.00 89.19 181 HIS A O 1
ATOM 1462 N N . THR A 1 182 ? -7.671 -13.189 -6.696 1.00 92.06 182 THR A N 1
ATOM 1463 C CA . THR A 1 182 ? -7.103 -13.972 -7.796 1.00 92.06 182 THR A CA 1
ATOM 1464 C C . THR A 1 182 ? -6.791 -15.391 -7.332 1.00 92.06 182 THR A C 1
ATOM 1466 O O . THR A 1 182 ? -6.135 -15.598 -6.312 1.00 92.06 182 THR A O 1
ATOM 1469 N N . GLU A 1 183 ? -7.269 -16.391 -8.067 1.00 90.06 183 GLU A N 1
ATOM 1470 C CA . GLU A 1 183 ? -7.044 -17.793 -7.717 1.00 90.06 183 GLU A CA 1
ATOM 1471 C C . GLU A 1 183 ? -5.539 -18.113 -7.644 1.00 90.06 183 GLU A C 1
ATOM 1473 O O . GLU A 1 183 ? -4.761 -17.685 -8.496 1.00 90.06 183 GLU A O 1
ATOM 1478 N N . ASN A 1 184 ? -5.129 -18.875 -6.625 1.00 84.94 184 ASN A N 1
ATOM 1479 C CA . ASN A 1 184 ? -3.738 -19.285 -6.380 1.00 84.94 184 ASN A CA 1
ATOM 1480 C C . ASN A 1 184 ? -2.735 -18.140 -6.126 1.00 84.94 184 ASN A C 1
ATOM 1482 O O . ASN A 1 184 ? -1.523 -18.346 -6.213 1.00 84.94 184 ASN A O 1
ATOM 1486 N N . LEU A 1 185 ? -3.218 -16.947 -5.768 1.00 85.69 185 LEU A N 1
ATOM 1487 C CA . LEU A 1 185 ? -2.373 -15.836 -5.340 1.00 85.69 185 LEU A CA 1
ATOM 1488 C C . LEU A 1 185 ? -2.022 -15.967 -3.848 1.00 85.69 185 LEU A C 1
ATOM 1490 O O . LEU A 1 185 ? -2.777 -15.531 -2.988 1.00 85.69 185 LEU A O 1
ATOM 1494 N N . PHE A 1 186 ? -0.882 -16.589 -3.539 1.00 78.75 186 PHE A N 1
ATOM 1495 C CA . PHE A 1 186 ? -0.425 -16.816 -2.154 1.00 78.75 186 PHE A CA 1
ATOM 1496 C C . PHE A 1 186 ? 0.672 -15.847 -1.687 1.00 78.75 186 PHE A C 1
ATOM 1498 O O . PHE A 1 186 ? 1.149 -15.965 -0.561 1.00 78.75 186 PHE A O 1
ATOM 1505 N N . SER A 1 187 ? 1.096 -14.920 -2.551 1.00 75.00 187 SER A N 1
ATOM 1506 C CA . SER A 1 187 ? 2.248 -14.043 -2.305 1.00 75.00 187 SER A CA 1
ATOM 1507 C C . SER A 1 187 ? 1.959 -12.897 -1.334 1.00 75.00 187 SER A C 1
ATOM 1509 O O . SER A 1 187 ? 2.888 -12.400 -0.709 1.00 75.00 187 SER A O 1
ATOM 1511 N N . TRP A 1 188 ? 0.691 -12.502 -1.181 1.00 82.19 188 TRP A N 1
ATOM 1512 C CA . TRP A 1 188 ? 0.290 -11.387 -0.323 1.00 82.19 188 TRP A CA 1
ATOM 1513 C C . TRP A 1 188 ? -0.784 -11.822 0.657 1.00 82.19 188 TRP A C 1
ATOM 1515 O O . TRP A 1 188 ? -1.874 -12.249 0.269 1.00 82.19 188 TRP A O 1
ATOM 1525 N N . PHE A 1 189 ? -0.484 -11.668 1.939 1.00 84.94 189 PHE A N 1
ATOM 1526 C CA . PHE A 1 189 ? -1.501 -11.733 2.972 1.00 84.94 189 PHE A CA 1
ATOM 1527 C C . PHE A 1 189 ? -2.151 -10.357 3.153 1.00 84.94 189 PHE A C 1
ATOM 1529 O O . PHE A 1 189 ? -1.537 -9.351 2.820 1.00 84.94 189 PHE A O 1
ATOM 1536 N N . PRO A 1 190 ? -3.376 -10.255 3.693 1.00 85.56 190 PRO A N 1
ATOM 1537 C CA . PRO A 1 190 ? -3.957 -8.948 3.961 1.00 85.56 190 PRO A CA 1
ATOM 1538 C C . PRO A 1 190 ? -3.147 -8.169 5.007 1.00 85.56 190 PRO A C 1
ATOM 1540 O O . PRO A 1 190 ? -2.703 -8.726 6.021 1.00 85.56 190 PRO A O 1
ATOM 1543 N N . GLY A 1 191 ? -3.011 -6.862 4.791 1.00 86.94 191 GLY A N 1
ATOM 1544 C CA . GLY A 1 191 ? -2.527 -5.940 5.812 1.00 86.94 191 GLY A CA 1
ATOM 1545 C C . GLY A 1 191 ? -3.567 -5.747 6.919 1.00 86.94 191 GLY A C 1
ATOM 1546 O O . GLY A 1 191 ? -4.744 -6.073 6.761 1.00 86.94 191 GLY A O 1
ATOM 1547 N N . LEU A 1 192 ? -3.154 -5.187 8.050 1.00 89.50 192 LEU A N 1
ATOM 1548 C CA . LEU A 1 192 ? -4.043 -4.858 9.159 1.00 89.50 192 LEU A CA 1
ATOM 1549 C C . LEU A 1 192 ? -3.694 -3.493 9.737 1.00 89.50 192 LEU A C 1
ATOM 1551 O O . LEU A 1 192 ? -2.589 -3.304 10.239 1.00 89.50 192 LEU A O 1
ATOM 1555 N N . PHE A 1 193 ? -4.676 -2.596 9.756 1.00 89.88 193 PHE A N 1
ATOM 1556 C CA . PHE A 1 193 ? -4.667 -1.347 10.512 1.00 89.88 193 PHE A CA 1
ATOM 1557 C C . PHE A 1 193 ? -5.431 -1.547 11.830 1.00 89.88 193 PHE A C 1
ATOM 1559 O O . PHE A 1 193 ? -6.664 -1.458 11.848 1.00 89.88 193 PHE A O 1
ATOM 1566 N N . PRO A 1 194 ? -4.747 -1.870 12.945 1.00 90.62 194 PRO A N 1
ATOM 1567 C CA . PRO A 1 194 ? -5.416 -2.123 14.212 1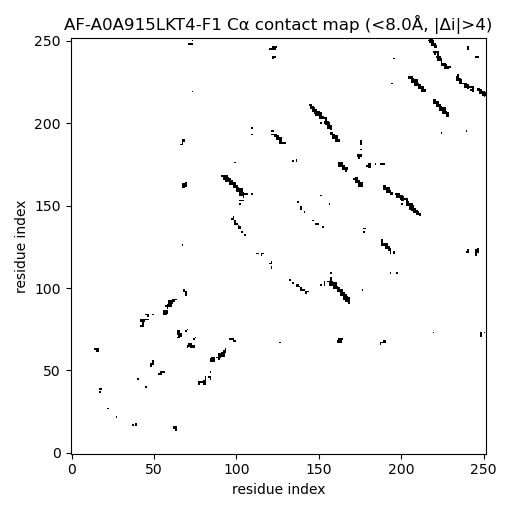.00 90.62 194 PRO A CA 1
ATOM 1568 C C . PRO A 1 194 ? -5.887 -0.820 14.859 1.00 90.62 194 PRO A C 1
ATOM 1570 O O . PRO A 1 194 ? -5.223 0.216 14.774 1.00 90.62 194 PRO A O 1
ATOM 1573 N N . LEU A 1 195 ? -6.991 -0.893 15.596 1.00 90.31 195 LEU A N 1
ATOM 1574 C CA . LEU A 1 195 ? -7.407 0.169 16.503 1.00 90.31 195 LEU A CA 1
ATOM 1575 C C . LEU A 1 195 ? -6.812 -0.043 17.899 1.00 90.31 195 LEU A C 1
ATOM 1577 O O . LEU A 1 195 ? -6.639 -1.168 18.376 1.00 90.31 195 LEU A O 1
ATOM 1581 N N . ARG A 1 196 ? -6.494 1.054 18.597 1.00 86.81 196 ARG A N 1
ATOM 1582 C CA . ARG A 1 196 ? -5.933 0.991 19.962 1.00 86.81 196 ARG A CA 1
ATOM 1583 C C . ARG A 1 196 ? -6.866 0.299 20.950 1.00 86.81 196 ARG A C 1
ATOM 1585 O O . ARG A 1 196 ? -6.397 -0.476 21.792 1.00 86.81 196 ARG A O 1
ATOM 1592 N N . LYS A 1 197 ? -8.161 0.582 20.837 1.00 88.06 197 LYS A N 1
ATOM 1593 C CA . LYS A 1 197 ? -9.257 0.049 21.650 1.00 88.06 197 LYS A CA 1
ATOM 1594 C C . LYS A 1 197 ? -10.229 -0.699 20.742 1.00 88.06 197 LYS A C 1
ATOM 1596 O O . LYS A 1 197 ? -10.309 -0.399 19.557 1.00 88.06 197 LYS A O 1
ATOM 1601 N N . LEU A 1 198 ? -10.940 -1.666 21.310 1.00 88.56 198 LEU A N 1
ATOM 1602 C CA . LEU A 1 198 ? -12.109 -2.242 20.655 1.00 88.56 198 LEU A CA 1
ATOM 1603 C C . LEU A 1 198 ? -13.247 -1.225 20.718 1.00 88.56 198 LEU A C 1
ATOM 1605 O O . LEU A 1 198 ? -13.481 -0.646 21.781 1.00 88.56 198 LEU A O 1
ATOM 1609 N N . PHE A 1 199 ? -13.947 -1.037 19.607 1.00 85.31 199 PHE A N 1
ATOM 1610 C CA . PHE A 1 199 ? -15.089 -0.133 19.525 1.00 85.31 199 PHE A CA 1
ATOM 1611 C C . PHE A 1 199 ? -16.368 -0.951 19.445 1.00 85.31 199 PHE A C 1
ATOM 1613 O O . PHE A 1 199 ? -16.549 -1.737 18.519 1.00 85.31 199 PHE A O 1
ATOM 1620 N N . TYR A 1 200 ? -17.222 -0.808 20.456 1.00 83.00 200 TYR A N 1
ATOM 1621 C CA . TYR A 1 200 ? -18.495 -1.514 20.526 1.00 83.00 200 TYR A CA 1
ATOM 1622 C C . TYR A 1 200 ? -19.588 -0.690 19.842 1.00 83.00 200 TYR A C 1
ATOM 1624 O O . TYR A 1 200 ? -19.789 0.473 20.174 1.00 83.00 200 TYR A O 1
ATOM 1632 N N . CYS A 1 201 ? -20.274 -1.308 18.889 1.00 73.69 201 CYS A N 1
ATOM 1633 C CA . CYS A 1 201 ? -21.235 -0.700 17.980 1.00 73.69 201 CYS A CA 1
ATOM 1634 C C . CYS A 1 201 ? -22.463 -1.626 17.866 1.00 73.69 201 CYS A C 1
ATOM 1636 O O . CYS A 1 201 ? -22.588 -2.386 16.912 1.00 73.69 201 CYS A O 1
ATOM 1638 N N . PRO A 1 202 ? -23.342 -1.660 18.882 1.00 64.12 202 PRO A N 1
ATOM 1639 C CA . PRO A 1 202 ? -24.398 -2.673 18.990 1.00 64.12 202 PRO A CA 1
ATOM 1640 C C . PRO A 1 202 ? -25.480 -2.590 17.907 1.00 64.12 202 PRO A C 1
ATOM 1642 O O . PRO A 1 202 ? -26.100 -3.602 17.597 1.00 64.12 202 PRO A O 1
ATOM 1645 N N . ASN A 1 203 ? -25.704 -1.398 17.357 1.00 65.25 203 ASN A N 1
ATOM 1646 C CA . ASN A 1 203 ? -26.582 -1.142 16.220 1.00 65.25 203 ASN A CA 1
ATOM 1647 C C . ASN A 1 203 ? -25.693 -0.587 15.108 1.00 65.25 203 ASN A C 1
ATOM 1649 O O . ASN A 1 2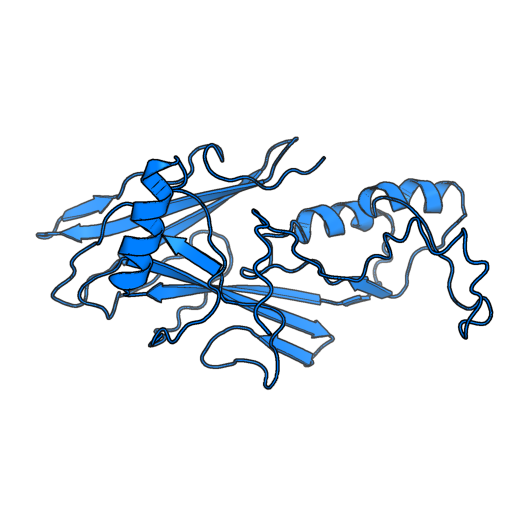03 ? -24.801 0.191 15.447 1.00 65.25 203 ASN A O 1
ATOM 1653 N N . GLU A 1 204 ? -25.926 -0.969 13.846 1.00 59.41 204 GLU A N 1
ATOM 1654 C CA . GLU A 1 204 ? -25.201 -0.450 12.673 1.00 59.41 204 GLU A CA 1
ATOM 1655 C C . GLU A 1 204 ? -24.852 1.032 12.867 1.00 59.41 204 GLU A C 1
ATOM 1657 O O . GLU A 1 204 ? -25.733 1.893 12.897 1.00 59.41 204 GLU A O 1
ATOM 1662 N N . CYS A 1 205 ? -23.570 1.312 13.094 1.00 67.25 205 CYS A N 1
ATOM 1663 C CA . CYS A 1 205 ? -23.091 2.658 13.363 1.00 67.25 205 CYS A CA 1
ATOM 1664 C C . CYS A 1 205 ? -22.251 3.132 12.189 1.00 67.25 205 CYS A C 1
ATOM 1666 O O . CYS A 1 205 ? -21.489 2.375 11.571 1.00 67.25 205 CYS A O 1
ATOM 1668 N N . ASN A 1 206 ? -22.391 4.418 11.899 1.00 73.50 206 ASN A N 1
ATOM 1669 C CA . ASN A 1 206 ? -21.567 5.090 10.917 1.00 73.50 206 ASN A CA 1
ATOM 1670 C C . ASN A 1 206 ? -20.166 5.250 11.518 1.00 73.50 206 ASN A C 1
ATOM 1672 O O . ASN A 1 206 ? -19.988 6.001 12.477 1.00 73.50 206 ASN A O 1
ATOM 1676 N N . ILE A 1 207 ? -19.194 4.499 10.988 1.00 79.25 207 ILE A N 1
ATOM 1677 C CA . ILE A 1 207 ? -17.784 4.594 11.379 1.00 79.25 207 ILE A CA 1
ATOM 1678 C C . ILE A 1 207 ? -16.963 5.026 10.178 1.00 79.25 207 ILE A C 1
ATOM 1680 O O . ILE A 1 207 ? -16.681 4.222 9.299 1.00 79.25 207 ILE A O 1
ATOM 1684 N N . VAL A 1 208 ? -16.470 6.254 10.203 1.00 84.06 208 VAL A N 1
ATOM 1685 C CA . VAL A 1 208 ? -15.589 6.794 9.172 1.00 84.06 208 VAL A CA 1
ATOM 1686 C C . VAL A 1 208 ? -14.136 6.490 9.536 1.00 84.06 208 VAL A C 1
ATOM 1688 O O . VAL A 1 208 ? -13.606 7.030 10.506 1.00 84.06 208 VAL A O 1
ATOM 1691 N N . PHE A 1 209 ? -13.464 5.637 8.759 1.00 85.38 209 PHE A N 1
ATOM 1692 C CA . PHE A 1 209 ? -12.029 5.382 8.911 1.00 85.38 209 PHE A CA 1
ATOM 1693 C C . PHE A 1 209 ? -11.189 6.389 8.134 1.00 85.38 209 PHE A C 1
ATOM 1695 O O . PHE A 1 209 ? -11.067 6.298 6.920 1.00 85.38 209 PHE A O 1
ATOM 1702 N N . ASN A 1 210 ? -10.546 7.304 8.845 1.00 88.00 210 ASN A N 1
ATOM 1703 C CA . ASN A 1 210 ? -9.680 8.312 8.263 1.00 88.00 210 ASN A CA 1
ATOM 1704 C C . ASN A 1 210 ? -8.234 7.805 8.223 1.00 88.00 210 ASN A C 1
ATOM 1706 O O . ASN A 1 210 ? -7.655 7.522 9.271 1.00 88.00 210 ASN A O 1
ATOM 1710 N N . ILE A 1 211 ? -7.625 7.761 7.037 1.00 88.81 211 ILE A N 1
ATOM 1711 C CA . ILE A 1 211 ? -6.212 7.409 6.841 1.00 88.81 211 ILE A CA 1
ATOM 1712 C C . ILE A 1 211 ? -5.509 8.435 5.955 1.00 88.81 211 ILE A C 1
ATOM 1714 O O . ILE A 1 211 ? -6.044 8.880 4.941 1.00 88.81 211 ILE A O 1
ATOM 1718 N N . LYS A 1 212 ? -4.285 8.803 6.333 1.00 87.56 212 LYS A N 1
ATOM 1719 C CA . LYS A 1 212 ? -3.412 9.697 5.573 1.00 87.56 212 LYS A CA 1
ATOM 1720 C C . LYS A 1 212 ? -2.053 9.054 5.377 1.00 87.56 212 LYS A C 1
ATOM 1722 O O . LYS A 1 212 ? -1.385 8.712 6.349 1.00 87.56 212 LYS A O 1
ATOM 1727 N N . ARG A 1 213 ? -1.630 8.944 4.120 1.00 88.81 213 ARG A N 1
ATOM 1728 C CA . ARG A 1 213 ? -0.250 8.627 3.755 1.00 88.81 213 ARG A CA 1
ATOM 1729 C C . ARG A 1 213 ? 0.558 9.919 3.756 1.00 88.81 213 ARG A C 1
ATOM 1731 O O . ARG A 1 213 ? 0.212 10.864 3.051 1.00 88.81 213 ARG A O 1
ATOM 1738 N N . LYS A 1 214 ? 1.600 9.978 4.573 1.00 89.12 214 LYS A N 1
ATOM 1739 C CA . LYS A 1 214 ? 2.479 11.139 4.732 1.00 89.12 214 LYS A CA 1
ATOM 1740 C C . LYS A 1 214 ? 3.906 10.743 4.400 1.00 89.12 214 LYS A C 1
ATOM 1742 O O . LYS A 1 214 ? 4.265 9.572 4.481 1.00 89.12 214 LYS A O 1
ATOM 1747 N N . PHE A 1 215 ? 4.699 11.728 4.015 1.00 90.94 215 PHE A N 1
ATOM 1748 C CA . PHE A 1 215 ? 6.095 11.537 3.667 1.00 90.94 215 PHE A CA 1
ATOM 1749 C C . PHE A 1 215 ? 6.905 12.775 4.038 1.00 90.94 215 PHE A C 1
ATOM 1751 O O . PHE A 1 215 ? 6.374 13.886 4.131 1.00 90.94 215 PHE A O 1
ATOM 1758 N N . ASP A 1 216 ? 8.197 12.567 4.235 1.00 92.31 216 ASP A N 1
ATOM 1759 C CA . ASP A 1 216 ? 9.214 13.604 4.294 1.00 92.31 216 ASP A CA 1
ATOM 1760 C C . ASP A 1 216 ? 10.425 13.178 3.440 1.00 92.31 216 ASP A C 1
ATOM 1762 O O . ASP A 1 216 ? 10.289 12.378 2.514 1.00 92.31 216 ASP A O 1
ATOM 1766 N N . LYS A 1 217 ? 11.603 13.758 3.687 1.00 91.88 217 LYS A N 1
ATOM 1767 C CA . LYS A 1 217 ? 12.818 13.445 2.919 1.00 91.88 217 LYS A CA 1
ATOM 1768 C C . LYS A 1 217 ? 13.425 12.080 3.253 1.00 91.88 217 LYS A C 1
ATOM 1770 O O . LYS A 1 217 ? 14.209 11.572 2.460 1.00 91.88 217 LYS A O 1
ATOM 1775 N N . GLU A 1 218 ? 13.124 11.530 4.421 1.00 93.19 218 GLU A N 1
ATOM 1776 C CA . GLU A 1 218 ? 13.755 10.328 4.969 1.00 93.19 218 GLU A CA 1
ATOM 1777 C C . GLU A 1 218 ? 12.805 9.133 4.956 1.00 93.19 218 GLU A C 1
ATOM 1779 O O . GLU A 1 218 ? 13.253 7.993 4.826 1.00 93.19 218 GLU A O 1
ATOM 1784 N N . LYS A 1 219 ? 11.496 9.368 5.086 1.00 91.69 219 LYS A N 1
ATOM 1785 C CA . LYS A 1 219 ? 10.531 8.293 5.308 1.00 91.69 219 LYS A CA 1
ATOM 1786 C C . LYS A 1 219 ? 9.121 8.598 4.812 1.00 91.69 219 LYS A C 1
ATOM 1788 O O . LYS A 1 219 ? 8.719 9.744 4.617 1.00 91.69 219 LYS A O 1
ATOM 1793 N N . VAL A 1 220 ? 8.340 7.530 4.711 1.00 88.12 220 VAL A N 1
ATOM 1794 C CA . VAL A 1 220 ? 6.903 7.517 4.417 1.00 88.12 220 VAL A CA 1
ATOM 1795 C C . VAL A 1 220 ? 6.170 6.778 5.538 1.00 88.12 220 VAL A C 1
ATOM 1797 O O . VAL A 1 220 ? 6.698 5.828 6.116 1.00 88.12 220 VAL A O 1
ATOM 1800 N N . TRP A 1 221 ? 4.954 7.190 5.888 1.00 91.25 221 TRP A N 1
ATOM 1801 C CA . TRP A 1 221 ? 4.153 6.531 6.923 1.00 91.25 221 TRP A CA 1
ATOM 1802 C C . TRP A 1 221 ? 2.649 6.745 6.731 1.00 91.25 221 TRP A C 1
ATOM 1804 O O . TRP A 1 221 ? 2.215 7.588 5.948 1.00 91.25 221 TRP A O 1
ATOM 1814 N N . TYR A 1 222 ? 1.852 5.988 7.488 1.00 89.31 222 TYR A N 1
ATOM 1815 C CA . TYR A 1 222 ? 0.401 6.154 7.571 1.00 89.31 222 TYR A CA 1
ATOM 1816 C C . TYR A 1 222 ? 0.000 6.683 8.945 1.00 89.31 222 TYR A C 1
ATOM 1818 O O . TYR A 1 222 ? 0.455 6.158 9.958 1.00 89.31 222 TYR A O 1
ATOM 1826 N N . GLU A 1 223 ? -0.883 7.673 8.972 1.00 89.62 223 GLU A N 1
ATOM 1827 C CA . GLU A 1 223 ? -1.591 8.158 10.159 1.00 89.62 223 GLU A CA 1
ATOM 1828 C C . GLU A 1 223 ? -3.072 7.820 10.018 1.00 89.62 223 GLU A C 1
ATOM 1830 O O . GLU A 1 223 ? -3.647 8.055 8.954 1.00 89.62 223 GLU A O 1
ATOM 1835 N N . TRP A 1 224 ? -3.705 7.281 11.062 1.00 91.69 224 TRP A N 1
ATOM 1836 C CA . TRP A 1 224 ? -5.126 6.930 10.987 1.00 91.69 224 TRP A CA 1
ATOM 1837 C C . TRP A 1 224 ? -5.890 7.135 12.292 1.00 91.69 224 TRP A C 1
ATOM 1839 O O . TRP A 1 224 ? -5.320 7.125 13.382 1.00 91.69 224 TRP A O 1
ATOM 1849 N N . PHE A 1 225 ? -7.199 7.323 12.174 1.00 90.38 225 PHE A N 1
ATOM 1850 C CA . PHE A 1 225 ? -8.162 7.371 13.274 1.00 90.38 225 PHE A CA 1
ATOM 1851 C C . PHE A 1 225 ? -9.556 7.019 12.743 1.00 90.38 225 PHE A C 1
ATOM 1853 O O . PHE A 1 225 ? -9.771 6.978 11.534 1.00 90.38 225 PHE A O 1
ATOM 1860 N N . ILE A 1 226 ? -10.515 6.784 13.634 1.00 89.12 226 ILE A N 1
ATOM 1861 C CA . ILE A 1 226 ? -11.926 6.657 13.261 1.00 89.12 226 ILE A CA 1
ATOM 1862 C C . ILE A 1 226 ? -12.746 7.813 13.822 1.00 89.12 226 ILE A C 1
ATOM 1864 O O . ILE A 1 226 ? -12.427 8.359 14.881 1.00 89.12 226 ILE A O 1
ATOM 1868 N N . GLU A 1 227 ? -13.821 8.149 13.128 1.00 88.12 227 GLU A N 1
ATOM 1869 C CA . GLU A 1 227 ? -14.921 8.953 13.652 1.00 88.12 227 GLU A CA 1
ATOM 1870 C C . GLU A 1 227 ? -16.151 8.059 13.727 1.00 88.12 227 GLU A C 1
ATOM 1872 O O . GLU A 1 227 ? -16.417 7.290 12.805 1.00 88.12 227 GLU A O 1
ATOM 1877 N N . TYR A 1 228 ? -16.858 8.098 14.846 1.00 83.12 228 TYR A N 1
ATOM 1878 C CA . TYR A 1 228 ? -18.008 7.242 15.101 1.00 83.12 228 TYR A CA 1
ATOM 1879 C C . TYR A 1 228 ? -19.050 7.996 15.918 1.00 83.12 228 TYR A C 1
ATOM 1881 O O . TYR A 1 228 ? -18.720 8.923 16.655 1.00 83.12 228 TYR A O 1
ATOM 1889 N N . GLU A 1 229 ? -20.310 7.604 15.785 1.00 80.56 229 GLU A N 1
ATOM 1890 C CA . GLU A 1 229 ? -21.401 8.191 16.559 1.00 80.56 229 GLU A CA 1
ATOM 1891 C C . GLU A 1 229 ? -21.621 7.416 17.866 1.00 80.56 229 GLU A C 1
ATOM 1893 O O . GLU A 1 229 ? -21.778 6.193 17.860 1.00 80.56 229 GLU A O 1
ATOM 1898 N N . GLU A 1 230 ? -21.656 8.120 18.994 1.00 78.31 230 GLU A N 1
ATOM 1899 C CA . GLU A 1 230 ? -21.986 7.563 20.307 1.00 78.31 230 GLU A CA 1
ATOM 1900 C C . GLU A 1 230 ? -22.964 8.510 21.011 1.00 78.31 230 GLU A C 1
ATOM 1902 O O . GLU A 1 230 ? -22.689 9.691 21.195 1.00 78.31 230 GLU A O 1
ATOM 1907 N N . ASN A 1 231 ? -24.142 7.997 21.382 1.00 79.44 231 ASN A N 1
ATOM 1908 C CA . ASN A 1 231 ? -25.221 8.773 22.013 1.00 79.44 231 ASN A CA 1
ATOM 1909 C C . ASN A 1 231 ? -25.664 10.031 21.230 1.00 79.44 231 ASN A C 1
ATOM 1911 O O . ASN A 1 231 ? -26.113 11.002 21.836 1.00 79.44 231 ASN A O 1
ATOM 1915 N N . GLY A 1 232 ? -25.571 10.009 19.895 1.00 78.56 232 GLY A N 1
ATOM 1916 C CA . GLY A 1 232 ? -25.939 11.141 19.034 1.00 78.56 232 GLY A CA 1
ATOM 1917 C C . GLY A 1 232 ? -24.834 12.185 18.844 1.00 78.56 232 GLY A C 1
ATOM 1918 O O . GLY A 1 232 ? -25.067 13.198 18.186 1.00 78.56 232 GLY A O 1
ATOM 1919 N N . GLU A 1 233 ? -23.642 11.962 19.404 1.00 83.06 233 GLU A N 1
ATOM 1920 C CA . GLU A 1 233 ? -22.475 12.823 19.214 1.00 83.06 233 GLU A CA 1
ATOM 1921 C C . GLU A 1 233 ? -21.434 12.140 18.324 1.00 83.06 233 GLU A C 1
ATOM 1923 O O . GLU A 1 233 ? -21.133 10.956 18.485 1.00 83.06 233 GLU A O 1
ATOM 1928 N N . LEU A 1 234 ? -20.859 12.902 17.389 1.00 85.19 234 LEU A N 1
ATOM 1929 C CA . LEU A 1 234 ? -19.734 12.445 16.580 1.00 85.19 234 LEU A CA 1
ATOM 1930 C C . LEU A 1 234 ? -18.450 12.520 17.413 1.00 85.19 234 LEU A C 1
ATOM 1932 O O . LEU A 1 234 ? -17.980 13.607 17.756 1.00 85.19 234 LEU A O 1
ATOM 1936 N N . ILE A 1 235 ? -17.870 11.363 17.710 1.00 87.88 235 ILE A N 1
ATOM 1937 C CA . ILE A 1 235 ? -16.640 11.220 18.483 1.00 87.88 235 ILE A CA 1
ATOM 1938 C C . ILE A 1 235 ? -15.496 10.822 17.558 1.00 87.88 235 ILE A C 1
ATOM 1940 O O . ILE A 1 235 ? -15.632 9.974 16.680 1.00 87.88 235 ILE A O 1
ATOM 1944 N N . LYS A 1 236 ? -14.327 11.415 17.801 1.00 91.38 236 LYS A N 1
ATOM 1945 C CA . LYS A 1 236 ? -13.077 11.087 17.121 1.00 91.38 236 LYS A CA 1
ATOM 1946 C C . LYS A 1 236 ? -12.178 10.245 18.025 1.00 91.38 236 LYS A C 1
ATOM 1948 O O . LYS A 1 236 ? -11.921 10.618 19.171 1.00 91.38 236 LYS A O 1
ATOM 1953 N N . SER A 1 237 ? -11.663 9.127 17.512 1.00 91.00 237 SER A N 1
ATOM 1954 C CA . SER A 1 237 ? -10.656 8.336 18.222 1.00 91.00 237 SER A CA 1
ATOM 1955 C C . SER A 1 237 ? -9.302 9.047 18.265 1.00 91.00 237 SER A C 1
ATOM 1957 O O . SER A 1 237 ? -9.022 9.964 17.496 1.00 91.00 237 SER A O 1
ATOM 1959 N N . GLU A 1 238 ? -8.413 8.565 19.132 1.00 92.25 238 GLU A N 1
ATOM 1960 C CA . GLU A 1 238 ? -7.018 9.006 19.143 1.00 92.25 238 GLU A CA 1
ATOM 1961 C C . GLU A 1 238 ? -6.358 8.820 17.763 1.00 92.25 238 GLU A C 1
ATOM 1963 O O . GLU A 1 238 ? -6.594 7.808 17.095 1.00 92.25 238 GLU A O 1
ATOM 1968 N N . LEU A 1 239 ? -5.519 9.783 17.363 1.00 93.06 239 LEU A N 1
ATOM 1969 C CA . LEU A 1 239 ? -4.666 9.665 16.184 1.00 93.06 239 LEU A CA 1
ATOM 1970 C C . LEU A 1 239 ? -3.610 8.577 16.409 1.00 93.06 239 LEU A C 1
ATOM 1972 O O . LEU A 1 239 ? -2.874 8.587 17.396 1.00 93.06 239 LEU A O 1
ATOM 1976 N N . GLN A 1 240 ? -3.522 7.630 15.483 1.00 91.88 240 GLN A N 1
ATOM 1977 C CA . GLN A 1 240 ? -2.558 6.542 15.532 1.00 91.88 240 GLN A CA 1
ATOM 1978 C C . GLN A 1 240 ? -1.387 6.800 14.584 1.00 91.88 240 GLN A C 1
ATOM 1980 O O . GLN A 1 240 ? -1.578 7.250 13.457 1.00 91.88 240 GLN A O 1
ATOM 1985 N N . ASN A 1 241 ? -0.184 6.455 15.061 1.00 89.81 241 ASN A N 1
ATOM 1986 C CA . ASN A 1 241 ? 1.087 6.575 14.340 1.00 89.81 241 ASN A CA 1
ATOM 1987 C C . ASN A 1 241 ? 1.427 8.007 13.882 1.00 89.81 241 ASN A C 1
ATOM 1989 O O . ASN A 1 241 ? 1.956 8.211 12.789 1.00 89.81 241 ASN A O 1
ATOM 1993 N N . GLU A 1 242 ? 1.126 8.995 14.730 1.00 94.38 242 GLU A N 1
ATOM 1994 C CA . GLU A 1 242 ? 1.506 10.389 14.498 1.00 94.38 242 GLU A CA 1
ATOM 1995 C C . GLU A 1 242 ? 3.006 10.494 14.173 1.00 94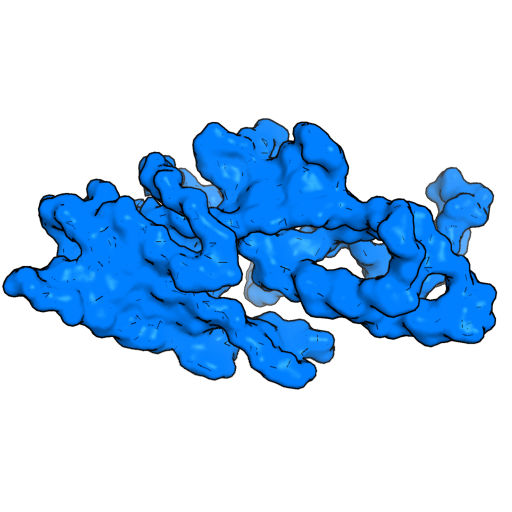.38 242 GLU A C 1
ATOM 1997 O O . GLU A 1 242 ? 3.841 9.872 14.831 1.00 94.38 242 GLU A O 1
ATOM 2002 N N . ASN A 1 243 ? 3.337 11.209 13.094 1.00 92.75 243 ASN A N 1
ATOM 2003 C CA . ASN A 1 243 ? 4.698 11.402 12.578 1.00 92.75 243 ASN A CA 1
ATOM 2004 C C . ASN A 1 243 ? 5.483 10.105 12.289 1.00 92.75 243 ASN A C 1
ATOM 2006 O O . ASN A 1 243 ? 6.715 10.129 12.178 1.00 92.75 243 ASN A O 1
ATOM 2010 N N . GLY A 1 244 ? 4.798 8.965 12.169 1.00 88.50 244 GLY A N 1
ATOM 2011 C CA . GLY A 1 244 ? 5.424 7.672 11.908 1.00 88.50 244 GLY A CA 1
ATOM 2012 C C . GLY A 1 244 ? 6.267 7.156 13.075 1.00 88.50 244 GLY A C 1
ATOM 2013 O O . GLY A 1 244 ? 7.230 6.423 12.847 1.00 88.50 244 GLY A O 1
ATOM 2014 N N . GLU A 1 245 ? 5.961 7.566 14.313 1.00 88.38 245 GLU A N 1
ATOM 2015 C CA . GLU A 1 245 ? 6.740 7.223 15.514 1.00 88.38 245 GLU A CA 1
ATOM 2016 C C . GLU A 1 245 ? 6.771 5.720 15.817 1.00 88.38 245 GLU A C 1
ATOM 2018 O O . GLU A 1 245 ? 7.741 5.209 16.372 1.00 88.38 245 GLU A O 1
ATOM 2023 N N . SER A 1 246 ? 5.710 4.989 15.469 1.00 83.06 246 SER A N 1
ATOM 2024 C CA . SER A 1 246 ? 5.632 3.541 15.712 1.00 83.06 246 SER A CA 1
ATOM 2025 C C . SER A 1 246 ? 6.005 2.714 14.487 1.00 83.06 246 SER A C 1
ATOM 2027 O O . SER A 1 246 ? 6.560 1.615 14.623 1.00 83.06 246 SER A O 1
ATOM 2029 N N . GLN A 1 247 ? 5.675 3.223 13.299 1.00 85.06 247 GLN A N 1
ATOM 2030 C CA . GLN A 1 247 ? 6.003 2.617 12.019 1.00 85.06 247 GLN A CA 1
ATOM 2031 C C . GLN A 1 247 ? 6.217 3.677 10.946 1.00 85.06 247 GLN A C 1
ATOM 2033 O O . GLN A 1 247 ? 5.399 4.577 10.753 1.00 85.06 247 GLN A O 1
ATOM 2038 N N . SER A 1 248 ? 7.288 3.496 10.191 1.00 87.81 248 SER A N 1
ATOM 2039 C CA . SER A 1 248 ? 7.578 4.227 8.968 1.00 87.81 248 SER A CA 1
ATOM 2040 C C . SER A 1 248 ? 8.373 3.334 8.017 1.00 87.81 248 SER A C 1
ATOM 2042 O O . SER A 1 248 ? 8.926 2.310 8.425 1.00 87.81 248 SER A O 1
ATOM 2044 N N . MET A 1 249 ? 8.363 3.701 6.742 1.00 89.38 249 MET A N 1
ATOM 2045 C CA . MET A 1 249 ? 9.081 3.067 5.644 1.00 89.38 249 MET A CA 1
ATOM 2046 C C . MET A 1 249 ? 10.193 4.029 5.227 1.00 89.38 249 MET A C 1
ATOM 2048 O O . MET A 1 249 ? 9.902 5.159 4.837 1.00 89.38 249 MET A O 1
ATOM 2052 N N . ASN A 1 250 ? 11.451 3.616 5.364 1.00 90.00 250 ASN A N 1
ATOM 2053 C CA . ASN A 1 250 ? 12.596 4.483 5.084 1.00 90.00 250 ASN A CA 1
ATOM 2054 C C . ASN A 1 250 ? 12.870 4.559 3.580 1.00 90.00 250 ASN A C 1
ATOM 2056 O O . ASN A 1 250 ? 12.806 3.549 2.884 1.00 90.00 250 ASN A O 1
ATOM 2060 N N . LEU A 1 251 ? 13.218 5.751 3.102 1.00 83.31 251 LEU A N 1
ATOM 2061 C CA . LEU A 1 251 ? 13.600 6.004 1.713 1.00 83.31 251 LEU A CA 1
ATOM 2062 C C . LEU A 1 251 ? 15.098 5.779 1.455 1.00 83.31 251 LEU A C 1
ATOM 2064 O O . LEU A 1 251 ? 15.506 5.774 0.293 1.00 83.31 251 LEU A O 1
ATOM 2068 N N . SER A 1 252 ? 15.910 5.623 2.503 1.00 74.75 252 SER A N 1
ATOM 2069 C CA . SER A 1 252 ? 17.369 5.444 2.451 1.00 74.75 252 SER A CA 1
ATOM 2070 C C . SER A 1 252 ? 17.806 4.028 2.796 1.00 74.75 252 SER A C 1
ATOM 2072 O O . SER A 1 252 ? 17.322 3.540 3.846 1.00 74.75 252 SER A O 1
#

Mean predicted aligned error: 11.55 Å